Protein AF-A0A8J7U577-F1 (afdb_monomer)

Mean predicted aligned error: 8.53 Å

Foldseek 3Di:
DAKKKWWDFDPDIDIADHFLKKKWKFKQFWPQFGQFRTKIKTKGWDDPPDDDDFPDDPPDPFGFTWMWMDDLQWTKIFHRKTFDDWDWDDDPPTIIIITMIIHHSVCRRAAQTPMDTTHAAPDAFDQDPCGQQQWKAWPPADIGGWLDWDWDFFPAFKIKTKTKGWDHRGGDPPVLSSVQSNCCNPVVDTRDWIWMDGSVDIDIPDSQWWGMKIKMKMARPQLQPADDWVCRVPVPDDVRSVVVTDPDDRNQRSSCVRDPDRDRDPRGNTIMMMMMTMTRGGPPVVPDD

Secondary structure (DSSP, 8-state):
---EEEEEETTEEEEE---SEEEEEEEEBTTTBTTT-EEEEEEEEEPTTS----SS-TTPPPEEEEEEEEETTEEEEEEEEEEEEEEEEE-SS-EEEEEEEE--HHHHTTS---EEEEE---------TTGGGGEEEETTS--EEEEEEEEEE-TTS-EEEEEEEE--SSS-HHHHHHHHHHHHHHH------EEEEESS-EEEE-TTTEEEEEEEEEEEGGGGSPPPPHHHH-TT--HHHHTT---PPPHHHHHHHHSSSSPPP-TTT-EEEEEEEEESS--GGG---

Structure (mmCIF, N/CA/C/O backbone):
data_AF-A0A8J7U577-F1
#
_entry.id   AF-A0A8J7U577-F1
#
loop_
_atom_site.group_PDB
_atom_site.id
_atom_site.type_symbol
_atom_site.label_atom_id
_atom_site.label_alt_id
_atom_site.label_comp_id
_atom_site.label_asym_id
_atom_site.label_entity_id
_atom_site.label_seq_id
_atom_site.pdbx_PDB_ins_code
_atom_site.Cartn_x
_atom_site.Cartn_y
_atom_site.Cartn_z
_atom_site.occupancy
_atom_site.B_iso_or_equiv
_atom_site.auth_seq_id
_atom_site.auth_comp_id
_atom_site.auth_asym_id
_atom_site.auth_atom_id
_atom_site.pdbx_PDB_model_num
ATOM 1 N N . MET A 1 1 ? 19.490 -8.840 -0.761 1.00 62.84 1 MET A N 1
ATOM 2 C CA . MET A 1 1 ? 19.227 -9.120 -2.191 1.00 62.84 1 MET A CA 1
ATOM 3 C C . MET A 1 1 ? 18.552 -7.891 -2.775 1.00 62.84 1 MET A C 1
ATOM 5 O O . MET A 1 1 ? 17.731 -7.319 -2.067 1.00 62.84 1 MET A O 1
ATOM 9 N N . ALA A 1 2 ? 18.938 -7.437 -3.969 1.00 82.75 2 ALA A N 1
ATOM 10 C CA . ALA A 1 2 ? 18.275 -6.297 -4.611 1.00 82.75 2 ALA A CA 1
ATOM 11 C C . ALA A 1 2 ? 16.816 -6.650 -4.948 1.00 82.75 2 ALA A C 1
ATOM 13 O O . ALA A 1 2 ? 16.511 -7.825 -5.150 1.00 82.75 2 ALA A O 1
ATOM 14 N N . ILE A 1 3 ? 15.936 -5.648 -4.966 1.00 91.19 3 ILE A N 1
ATOM 15 C CA . ILE A 1 3 ? 14.566 -5.819 -5.453 1.00 91.19 3 ILE A CA 1
ATOM 16 C C . ILE A 1 3 ? 14.581 -5.679 -6.974 1.00 91.19 3 ILE A C 1
ATOM 18 O O . ILE A 1 3 ? 15.189 -4.749 -7.513 1.00 91.19 3 ILE A O 1
ATOM 22 N N . THR A 1 4 ? 13.895 -6.599 -7.639 1.00 93.38 4 THR A N 1
ATOM 23 C CA . THR A 1 4 ? 13.669 -6.612 -9.084 1.00 93.38 4 THR A CA 1
ATOM 24 C C . THR A 1 4 ? 12.179 -6.728 -9.366 1.00 93.38 4 THR A C 1
ATOM 26 O O . THR A 1 4 ? 11.421 -7.206 -8.520 1.00 93.38 4 THR A O 1
ATOM 29 N N . ALA A 1 5 ? 11.754 -6.325 -10.558 1.00 95.19 5 ALA A N 1
ATOM 30 C CA . ALA A 1 5 ? 10.397 -6.570 -11.019 1.00 95.19 5 ALA A CA 1
ATOM 31 C C . ALA A 1 5 ? 10.357 -6.960 -12.492 1.00 95.19 5 ALA A C 1
ATOM 33 O O . ALA A 1 5 ? 11.236 -6.594 -13.273 1.00 95.19 5 ALA A O 1
ATOM 34 N N . GLU A 1 6 ? 9.301 -7.666 -12.867 1.00 94.81 6 GLU A N 1
ATOM 35 C CA . GLU A 1 6 ? 8.990 -8.018 -14.245 1.00 94.81 6 GLU A CA 1
ATOM 36 C C . GLU A 1 6 ? 7.533 -7.689 -14.533 1.00 94.81 6 GLU A C 1
ATOM 38 O O . GLU A 1 6 ? 6.642 -8.064 -13.777 1.00 94.81 6 GLU A O 1
ATOM 43 N N . PHE A 1 7 ? 7.282 -6.990 -15.636 1.00 94.88 7 PHE A N 1
ATOM 44 C CA . PHE A 1 7 ? 5.939 -6.752 -16.140 1.00 94.88 7 PHE A CA 1
ATOM 45 C C . PHE A 1 7 ? 5.749 -7.469 -17.474 1.00 94.88 7 PHE A C 1
ATOM 47 O O . PHE A 1 7 ? 6.417 -7.154 -18.459 1.00 94.88 7 PHE A O 1
ATOM 54 N N . ARG A 1 8 ? 4.847 -8.449 -17.494 1.00 94.06 8 ARG A N 1
ATOM 55 C CA . ARG A 1 8 ? 4.607 -9.357 -18.622 1.00 94.06 8 ARG A CA 1
ATOM 56 C C . ARG A 1 8 ? 3.286 -9.014 -19.299 1.00 94.06 8 ARG A C 1
ATOM 58 O O . ARG A 1 8 ? 2.245 -9.011 -18.643 1.00 94.06 8 ARG A O 1
ATOM 65 N N . VAL A 1 9 ? 3.321 -8.748 -20.604 1.00 90.19 9 VAL A N 1
ATOM 66 C CA . VAL A 1 9 ? 2.150 -8.408 -21.426 1.00 90.19 9 VAL A CA 1
ATOM 67 C C . VAL A 1 9 ? 2.187 -9.211 -22.718 1.00 90.19 9 VAL A C 1
ATOM 69 O O . VAL A 1 9 ? 2.929 -8.848 -23.627 1.00 90.19 9 VAL A O 1
ATOM 72 N N . ALA A 1 10 ? 1.335 -10.233 -22.833 1.00 84.75 10 ALA A N 1
ATOM 73 C CA . ALA A 1 10 ? 1.269 -11.120 -23.999 1.00 84.75 10 ALA A CA 1
ATOM 74 C C . ALA A 1 10 ? 2.671 -11.603 -24.438 1.00 84.75 10 ALA A C 1
ATOM 76 O O . ALA A 1 10 ? 3.238 -12.458 -23.763 1.00 84.75 10 ALA A O 1
ATOM 77 N N . ASP A 1 11 ? 3.227 -11.023 -25.507 1.00 82.00 11 ASP A N 1
ATOM 78 C CA . ASP A 1 11 ? 4.521 -11.394 -26.097 1.00 82.00 11 ASP A CA 1
ATOM 79 C C . ASP A 1 11 ? 5.714 -10.538 -25.616 1.00 82.00 11 ASP A C 1
ATOM 81 O O . ASP A 1 11 ? 6.857 -10.832 -25.964 1.00 82.00 11 ASP A O 1
ATOM 85 N N . ASP A 1 12 ? 5.479 -9.495 -24.810 1.00 84.25 12 ASP A N 1
ATOM 86 C CA . ASP A 1 12 ? 6.526 -8.605 -24.297 1.00 84.25 12 ASP A CA 1
ATOM 87 C C . ASP A 1 12 ? 6.745 -8.775 -22.788 1.00 84.25 12 ASP A C 1
ATOM 89 O O . ASP A 1 12 ? 5.797 -8.886 -22.003 1.00 84.25 12 ASP A O 1
ATOM 93 N N . THR A 1 13 ? 8.006 -8.660 -22.370 1.00 88.12 13 THR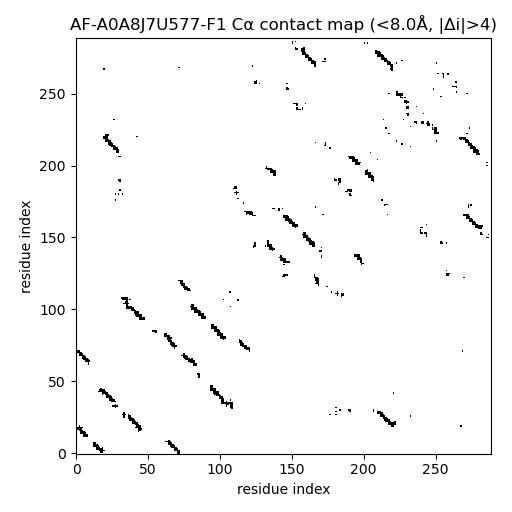 A N 1
ATOM 94 C CA . THR A 1 13 ? 8.403 -8.599 -20.958 1.00 88.12 13 THR A CA 1
ATOM 95 C C . THR A 1 13 ? 9.261 -7.365 -20.709 1.00 88.12 13 THR A C 1
ATOM 97 O O . THR A 1 13 ? 10.274 -7.150 -21.375 1.00 88.12 13 THR A O 1
ATOM 100 N N . PHE A 1 14 ? 8.878 -6.569 -19.713 1.00 86.88 14 PHE A N 1
ATOM 101 C CA . PHE A 1 14 ? 9.649 -5.436 -19.215 1.00 86.88 14 PHE A CA 1
ATOM 102 C C . PHE A 1 14 ? 10.306 -5.805 -17.892 1.00 86.88 14 PHE A C 1
ATOM 104 O O . PHE A 1 14 ? 9.618 -6.045 -16.903 1.00 86.88 14 PHE A O 1
ATOM 111 N N . THR A 1 15 ? 11.634 -5.817 -17.862 1.00 89.25 15 THR A N 1
ATOM 112 C CA . THR A 1 15 ? 12.402 -6.132 -16.653 1.00 89.25 15 THR A CA 1
ATOM 113 C C . THR A 1 15 ? 12.949 -4.861 -16.007 1.00 89.25 15 THR A C 1
ATOM 115 O O . THR A 1 15 ? 13.510 -3.991 -16.678 1.00 89.25 15 THR A O 1
ATOM 118 N N . PHE A 1 16 ? 12.834 -4.789 -14.685 1.00 89.94 16 PHE A N 1
ATOM 119 C CA . PHE A 1 16 ? 13.349 -3.728 -13.824 1.00 89.94 16 PHE A CA 1
ATOM 120 C C . PHE A 1 16 ? 14.353 -4.353 -12.851 1.00 89.94 16 PHE A C 1
ATOM 122 O O . PHE A 1 16 ? 13.981 -5.117 -11.959 1.00 89.94 16 PHE A O 1
ATOM 129 N N . GLN A 1 17 ? 15.644 -4.087 -13.053 1.00 84.88 17 GLN A N 1
ATOM 130 C CA . GLN A 1 17 ? 16.713 -4.807 -12.348 1.00 84.88 17 GLN A CA 1
ATOM 131 C C . GLN A 1 17 ? 17.210 -4.103 -11.084 1.00 84.88 17 GLN A C 1
ATOM 133 O O . GLN A 1 17 ? 17.841 -4.737 -10.240 1.00 84.88 17 GLN A O 1
ATOM 138 N N . ASN A 1 18 ? 16.963 -2.801 -10.942 1.00 86.31 18 ASN A N 1
ATOM 139 C CA . ASN A 1 18 ? 17.458 -2.036 -9.809 1.00 86.31 18 ASN A CA 1
ATOM 140 C C . ASN A 1 18 ? 16.347 -1.151 -9.268 1.00 86.31 18 ASN A C 1
ATOM 142 O O . ASN A 1 18 ? 16.261 0.025 -9.620 1.00 86.31 18 ASN A O 1
ATOM 146 N N . ILE A 1 19 ? 15.511 -1.728 -8.404 1.00 90.94 19 ILE A N 1
ATOM 147 C CA . ILE A 1 19 ? 14.383 -1.034 -7.785 1.00 90.94 19 ILE A CA 1
ATOM 148 C C . ILE A 1 19 ? 14.814 -0.484 -6.421 1.00 90.94 19 ILE A C 1
ATOM 150 O O . ILE A 1 19 ? 14.754 -1.201 -5.417 1.00 90.94 19 ILE A O 1
ATOM 154 N N . PRO A 1 20 ? 15.263 0.785 -6.328 1.00 89.88 20 PRO A N 1
ATOM 155 C CA . PRO A 1 20 ? 15.584 1.410 -5.049 1.00 89.88 20 PRO A CA 1
ATOM 156 C C . PRO A 1 20 ? 14.348 1.730 -4.195 1.00 89.88 20 PRO A C 1
ATOM 158 O O . PRO A 1 20 ? 14.514 2.169 -3.058 1.00 89.88 20 PRO A O 1
ATOM 161 N N . GLY A 1 21 ? 13.127 1.561 -4.710 1.00 91.50 21 GLY A N 1
ATOM 162 C CA . GLY A 1 21 ? 11.897 1.760 -3.949 1.00 91.50 21 GLY A CA 1
ATOM 163 C C . GLY A 1 21 ? 10.644 1.338 -4.711 1.00 91.50 21 GLY A C 1
ATOM 164 O O . GLY A 1 21 ? 10.590 1.459 -5.934 1.00 91.50 21 GLY A O 1
ATOM 165 N N . TYR A 1 22 ? 9.625 0.907 -3.971 1.00 93.94 22 TYR A N 1
ATOM 166 C CA . TYR A 1 22 ? 8.266 0.726 -4.480 1.00 93.94 22 TYR A CA 1
ATOM 167 C C . TYR A 1 22 ? 7.245 1.316 -3.501 1.00 93.94 22 TYR A C 1
ATOM 169 O O . TYR A 1 22 ? 7.563 1.549 -2.328 1.00 93.94 22 TYR A O 1
ATOM 177 N N . ARG A 1 23 ? 6.021 1.524 -3.988 1.00 94.12 23 ARG A N 1
ATOM 178 C CA . ARG A 1 23 ? 4.854 1.848 -3.170 1.00 94.12 23 ARG A CA 1
ATOM 179 C C . ARG A 1 23 ? 3.621 1.106 -3.670 1.00 94.12 23 ARG A C 1
ATOM 181 O O . ARG A 1 23 ? 3.376 1.094 -4.869 1.00 94.12 23 ARG A O 1
ATOM 188 N N . ILE A 1 24 ? 2.841 0.528 -2.768 1.00 94.88 24 ILE A N 1
ATOM 189 C CA . ILE A 1 24 ? 1.505 -0.016 -3.045 1.00 94.88 24 ILE A CA 1
ATOM 190 C C . ILE A 1 24 ? 0.520 0.892 -2.319 1.00 94.88 24 ILE A C 1
ATOM 192 O O . ILE A 1 24 ? 0.727 1.182 -1.145 1.00 94.88 24 ILE A O 1
ATOM 196 N N . SER A 1 25 ? -0.500 1.388 -3.009 1.00 92.06 25 SER A N 1
ATOM 197 C CA . SER A 1 25 ? -1.441 2.354 -2.443 1.00 92.06 25 SER A CA 1
ATOM 198 C C . SER A 1 25 ? -2.848 2.059 -2.922 1.00 92.06 25 SER A C 1
ATOM 200 O O . SER A 1 25 ? -3.063 1.918 -4.128 1.00 92.06 25 SER A O 1
ATOM 202 N N . PHE A 1 26 ? -3.809 1.987 -2.007 1.00 90.19 26 PHE A N 1
ATOM 203 C CA . PHE A 1 26 ? -5.208 1.874 -2.393 1.00 90.19 26 PHE A CA 1
ATOM 204 C C . PHE A 1 26 ? -6.164 2.585 -1.438 1.00 90.19 26 PHE A C 1
ATOM 206 O O . PHE A 1 26 ? -5.858 2.818 -0.269 1.00 90.19 26 PHE A O 1
ATOM 213 N N . CYS A 1 27 ? -7.352 2.890 -1.956 1.00 88.62 27 CYS A N 1
ATOM 214 C CA . CYS A 1 27 ? -8.529 3.273 -1.187 1.00 88.62 27 CYS A CA 1
ATOM 215 C C . CYS A 1 27 ? -9.591 2.191 -1.361 1.00 88.62 27 CYS A C 1
ATOM 217 O O . CYS A 1 27 ? -9.860 1.792 -2.489 1.00 88.62 27 CYS A O 1
ATOM 219 N N . MET A 1 28 ? -10.187 1.737 -0.265 1.00 89.00 28 MET A N 1
ATOM 220 C CA . MET A 1 28 ? -11.343 0.849 -0.265 1.00 89.00 28 MET A CA 1
ATOM 221 C C . MET A 1 28 ? -12.512 1.535 0.441 1.00 89.00 28 MET A C 1
ATOM 223 O O . MET A 1 28 ? -12.356 2.092 1.531 1.00 89.00 28 MET A O 1
ATOM 227 N N . THR A 1 29 ? -13.684 1.461 -0.181 1.00 87.50 29 THR A N 1
ATOM 228 C CA . THR A 1 29 ? -14.961 1.912 0.374 1.00 87.50 29 THR A CA 1
ATOM 229 C C . THR A 1 29 ? -15.866 0.689 0.538 1.00 87.50 29 THR A C 1
ATOM 231 O O . THR A 1 29 ? -16.180 0.048 -0.470 1.00 87.50 29 THR A O 1
ATOM 234 N N . PRO A 1 30 ? -16.318 0.346 1.759 1.00 86.88 30 PRO A N 1
ATOM 235 C CA . PRO A 1 30 ? -17.206 -0.799 1.961 1.00 86.88 30 PRO A CA 1
ATOM 236 C C . PRO A 1 30 ? -18.451 -0.729 1.062 1.00 86.88 30 PRO A C 1
ATOM 238 O O . PRO A 1 30 ? -19.055 0.337 0.908 1.00 86.88 30 PRO A O 1
ATOM 241 N N . GLY A 1 31 ? -18.820 -1.844 0.425 1.00 84.88 31 GLY A N 1
ATOM 242 C CA . GLY A 1 31 ? -19.921 -1.911 -0.545 1.00 84.88 31 GLY A CA 1
ATOM 243 C C . GLY A 1 31 ? -19.625 -1.333 -1.934 1.00 84.88 31 GLY A C 1
ATOM 244 O O . GLY A 1 31 ? -20.433 -1.510 -2.845 1.00 84.88 31 GLY A O 1
ATOM 245 N N . GLN A 1 32 ? -18.499 -0.641 -2.124 1.00 85.50 32 GLN A N 1
ATOM 246 C CA . GLN A 1 32 ? -18.076 -0.090 -3.420 1.00 85.50 32 GLN A CA 1
ATOM 247 C C . GLN A 1 32 ? -16.693 -0.582 -3.866 1.00 85.50 32 GLN A C 1
ATOM 249 O O . GLN A 1 32 ? -16.297 -0.331 -5.003 1.00 85.50 32 GLN A O 1
ATOM 254 N N . SER A 1 33 ? -15.983 -1.312 -3.006 1.00 88.19 33 SER A N 1
ATOM 255 C CA . SER A 1 33 ? -14.629 -1.796 -3.253 1.00 88.19 33 SER A CA 1
ATOM 256 C C . SER A 1 33 ? -13.647 -0.648 -3.545 1.00 88.19 33 SER A C 1
ATOM 258 O O . SER A 1 33 ? -13.721 0.399 -2.897 1.00 88.19 33 SER A O 1
ATOM 260 N N . TYR A 1 34 ? -12.692 -0.835 -4.463 1.00 87.38 34 TYR A N 1
ATOM 261 C CA . TYR A 1 34 ? -11.623 0.137 -4.715 1.00 87.38 34 TYR A CA 1
ATOM 262 C C . TYR A 1 34 ? -11.946 1.179 -5.786 1.00 87.38 34 TYR A C 1
ATOM 264 O O . TYR A 1 34 ? -11.275 2.202 -5.830 1.00 87.38 34 TYR A O 1
ATOM 272 N N . GLN A 1 35 ? -12.918 0.942 -6.673 1.00 84.94 35 GLN A N 1
ATOM 273 C CA . GLN A 1 35 ? -13.339 1.894 -7.720 1.00 84.94 35 GLN A CA 1
ATOM 274 C C . GLN A 1 35 ? -12.184 2.445 -8.586 1.00 84.94 35 GLN A C 1
ATOM 276 O O . GLN A 1 35 ? -12.089 3.632 -8.898 1.00 84.94 35 GLN A O 1
ATOM 281 N N . GLY A 1 36 ? -11.223 1.586 -8.921 1.00 82.88 36 GLY A N 1
ATOM 282 C CA . GLY A 1 36 ? -10.011 1.937 -9.658 1.00 82.88 36 GLY A CA 1
ATOM 283 C C . GLY A 1 36 ? -8.941 2.632 -8.811 1.00 82.88 36 GLY A C 1
ATOM 284 O O . GLY A 1 36 ? -7.891 2.992 -9.336 1.00 82.88 36 GLY A O 1
ATOM 285 N N . HIS A 1 37 ? -9.139 2.818 -7.508 1.00 87.69 37 HIS A N 1
ATOM 286 C CA . HIS A 1 37 ? -8.156 3.402 -6.598 1.00 87.69 37 HIS A CA 1
ATOM 287 C C . HIS A 1 37 ? -7.214 2.347 -6.013 1.00 87.69 37 HIS A C 1
ATOM 289 O O . HIS A 1 37 ? -7.064 2.258 -4.801 1.00 87.69 37 HIS A O 1
ATOM 295 N N . TYR A 1 38 ? -6.556 1.564 -6.872 1.00 91.31 38 TYR A N 1
ATOM 296 C CA . TYR A 1 38 ? -5.482 0.649 -6.480 1.00 91.31 38 TYR A CA 1
ATOM 297 C C . TYR A 1 38 ? -4.291 0.833 -7.416 1.00 91.31 38 TYR A C 1
ATOM 299 O O . TYR A 1 38 ? -4.375 0.551 -8.615 1.00 91.31 38 TYR A O 1
ATOM 307 N N . TYR A 1 39 ? -3.174 1.286 -6.851 1.00 93.06 39 TYR A N 1
ATOM 308 C CA . TYR A 1 39 ? -1.970 1.679 -7.568 1.00 93.06 39 TYR A CA 1
ATOM 309 C C . TYR A 1 39 ? -0.732 0.961 -7.036 1.00 93.06 39 TYR A C 1
ATOM 311 O O . TYR A 1 39 ? -0.571 0.745 -5.833 1.00 93.06 39 TYR A O 1
ATOM 319 N N . VAL A 1 40 ? 0.188 0.657 -7.946 1.00 95.56 40 VAL A N 1
ATOM 320 C CA . VAL A 1 40 ? 1.526 0.159 -7.624 1.00 95.56 40 VAL A CA 1
ATOM 321 C C . VAL A 1 40 ? 2.542 1.041 -8.333 1.00 95.56 40 VAL A C 1
ATOM 323 O O . VAL A 1 40 ? 2.482 1.226 -9.545 1.00 95.56 40 VAL A O 1
ATOM 326 N N . TYR A 1 41 ? 3.489 1.583 -7.582 1.00 94.88 41 TYR A N 1
ATOM 327 C CA . TYR A 1 41 ? 4.546 2.444 -8.086 1.00 94.88 41 TYR A CA 1
ATOM 328 C C . TYR A 1 41 ? 5.899 1.773 -7.917 1.00 94.88 41 TYR A C 1
ATOM 330 O O . TYR A 1 41 ? 6.218 1.261 -6.844 1.00 94.88 41 TYR A O 1
ATOM 338 N N . LEU A 1 42 ? 6.729 1.846 -8.952 1.00 94.06 42 LEU A N 1
ATOM 339 C CA . LEU A 1 42 ? 8.123 1.421 -8.922 1.00 94.06 42 LEU A CA 1
ATOM 340 C C . LEU A 1 42 ? 9.020 2.597 -9.279 1.00 94.06 42 LEU A C 1
ATOM 342 O O . LEU A 1 42 ? 8.745 3.320 -10.234 1.00 94.06 42 LEU A O 1
ATOM 346 N N . VAL A 1 43 ? 10.125 2.752 -8.556 1.00 91.00 43 VAL A N 1
ATOM 347 C CA . VAL A 1 43 ? 11.261 3.530 -9.048 1.00 91.00 43 VAL A CA 1
ATOM 348 C C . VAL A 1 43 ? 12.315 2.540 -9.499 1.00 91.00 43 VAL A C 1
ATOM 350 O O . VAL A 1 43 ? 12.727 1.700 -8.707 1.00 91.00 43 VAL A O 1
ATOM 353 N N . ASP A 1 44 ? 12.758 2.655 -10.745 1.00 89.56 44 ASP A N 1
ATOM 354 C CA . ASP A 1 44 ? 13.841 1.863 -11.324 1.00 89.56 44 ASP A CA 1
ATOM 355 C C . ASP A 1 44 ? 15.016 2.777 -11.682 1.00 89.56 44 ASP A C 1
ATOM 357 O O . ASP A 1 44 ? 14.847 3.816 -12.327 1.00 89.56 44 ASP A O 1
ATOM 361 N N . ARG A 1 45 ? 16.220 2.409 -11.245 1.00 87.81 45 ARG A N 1
ATOM 362 C CA . ARG A 1 45 ? 17.455 3.120 -11.587 1.00 87.81 45 ARG A CA 1
ATOM 363 C C . ARG A 1 45 ? 17.977 2.624 -12.920 1.00 87.81 45 ARG A C 1
ATOM 365 O O . ARG A 1 45 ? 18.363 1.466 -13.044 1.00 87.81 45 ARG A O 1
ATOM 372 N N . ILE A 1 46 ? 18.076 3.535 -13.879 1.00 83.75 46 ILE A N 1
ATOM 373 C CA . ILE A 1 46 ? 18.600 3.233 -15.207 1.00 83.75 46 ILE A CA 1
ATOM 374 C C . ILE A 1 46 ? 20.041 3.714 -15.317 1.00 83.75 46 ILE A C 1
ATOM 376 O O . ILE A 1 46 ? 20.411 4.769 -14.793 1.00 83.75 46 ILE A O 1
ATOM 380 N N . GLU A 1 47 ? 20.853 2.977 -16.065 1.00 76.75 47 GLU A N 1
ATOM 381 C CA . GLU A 1 47 ? 22.205 3.410 -16.388 1.00 76.75 47 GLU A CA 1
ATOM 382 C C . GLU A 1 47 ? 22.192 4.745 -17.143 1.00 76.75 47 GLU A C 1
ATOM 384 O O . GLU A 1 47 ? 21.401 4.961 -18.067 1.00 76.75 47 GLU A O 1
ATOM 389 N N . ALA A 1 48 ? 23.114 5.642 -16.787 1.00 68.88 48 ALA A N 1
ATOM 390 C CA . ALA A 1 48 ? 23.201 6.981 -17.368 1.00 68.88 48 ALA A CA 1
ATOM 391 C C . ALA A 1 48 ? 23.454 6.982 -18.888 1.00 68.88 48 ALA A C 1
ATOM 393 O O . ALA A 1 48 ? 23.171 7.977 -19.550 1.00 68.88 48 ALA A O 1
ATOM 394 N N . GLN A 1 49 ? 23.973 5.885 -19.445 1.00 67.19 49 GLN A N 1
ATOM 395 C CA . GLN A 1 49 ? 24.250 5.738 -20.878 1.00 67.19 49 GLN A CA 1
ATOM 396 C C . GLN A 1 49 ? 23.116 5.053 -21.654 1.00 67.19 49 GLN A C 1
ATOM 398 O O . GLN A 1 49 ? 23.151 5.027 -22.882 1.00 67.19 49 GLN A O 1
ATOM 403 N N . SER A 1 50 ? 22.094 4.537 -20.966 1.00 65.56 50 SER A N 1
ATOM 404 C CA . SER A 1 50 ? 20.958 3.887 -21.619 1.00 65.56 50 SER A CA 1
ATOM 405 C C . SER A 1 50 ? 20.159 4.875 -22.476 1.00 65.56 50 SER A C 1
ATOM 407 O O . SER A 1 50 ? 19.957 6.044 -22.117 1.00 65.56 50 SER A O 1
ATOM 409 N N . THR A 1 51 ? 19.701 4.408 -23.635 1.00 57.03 51 THR A N 1
ATOM 410 C CA . THR A 1 51 ? 18.757 5.145 -24.475 1.00 57.03 51 THR A CA 1
ATOM 411 C C . THR A 1 51 ? 17.396 5.126 -23.786 1.00 57.03 51 THR A C 1
ATOM 413 O O . THR A 1 51 ? 16.887 4.056 -23.454 1.00 57.03 51 THR A O 1
ATOM 416 N N . ILE A 1 52 ? 16.804 6.302 -23.553 1.00 54.84 52 ILE A N 1
ATOM 417 C CA . ILE A 1 52 ? 15.477 6.406 -22.935 1.00 54.84 52 ILE A CA 1
ATOM 418 C C . ILE A 1 52 ? 14.455 5.915 -23.959 1.00 54.84 52 ILE A C 1
ATOM 420 O O . ILE A 1 52 ? 14.000 6.666 -24.817 1.00 54.84 52 ILE A O 1
ATOM 424 N N . THR A 1 53 ? 14.110 4.638 -23.889 1.00 54.97 53 THR A N 1
ATOM 425 C CA . THR A 1 53 ? 12.923 4.109 -24.549 1.00 54.97 53 THR A CA 1
ATOM 426 C C . THR A 1 53 ? 11.794 4.189 -23.533 1.00 54.97 53 THR A C 1
ATOM 428 O O . THR A 1 53 ? 11.777 3.461 -22.540 1.00 54.97 53 THR A O 1
ATOM 431 N N . SER A 1 54 ? 10.873 5.138 -23.729 1.00 53.81 54 SER A N 1
ATOM 432 C CA . SER A 1 54 ? 9.599 5.071 -23.018 1.00 53.81 54 SER A CA 1
ATOM 433 C C . SER A 1 54 ? 8.861 3.850 -23.566 1.00 53.81 54 SER A C 1
ATOM 435 O O . SER A 1 54 ? 8.607 3.811 -24.772 1.00 53.81 54 SER A O 1
ATOM 437 N N . PRO A 1 55 ? 8.509 2.854 -22.738 1.00 52.66 55 PRO A N 1
ATOM 438 C CA . PRO A 1 55 ? 7.751 1.698 -23.207 1.00 52.66 55 PRO A CA 1
ATOM 439 C C . PRO A 1 55 ? 6.303 2.070 -23.574 1.00 52.66 55 PRO A C 1
ATOM 441 O O . PRO A 1 55 ? 5.571 1.243 -24.111 1.00 52.66 55 PRO A O 1
ATOM 444 N N . ILE A 1 56 ? 5.895 3.317 -23.305 1.00 56.09 56 ILE A N 1
ATOM 445 C CA . ILE A 1 56 ? 4.584 3.872 -23.625 1.00 56.09 56 ILE A CA 1
ATOM 446 C C . ILE A 1 56 ? 4.802 5.120 -24.482 1.00 56.09 56 ILE A C 1
ATOM 448 O O . ILE A 1 56 ? 5.336 6.127 -24.004 1.00 56.09 56 ILE A O 1
ATOM 452 N N . ALA A 1 57 ? 4.403 5.072 -25.753 1.00 55.25 57 ALA A N 1
ATOM 453 C CA . ALA A 1 57 ? 4.291 6.289 -26.548 1.00 55.25 57 ALA A CA 1
ATOM 454 C C . ALA A 1 57 ? 3.086 7.111 -26.036 1.00 55.25 57 ALA A C 1
ATOM 456 O O . ALA A 1 57 ? 2.084 6.521 -25.610 1.00 55.25 57 ALA A O 1
ATOM 457 N N . PRO A 1 58 ? 3.134 8.452 -26.066 1.00 48.59 58 PRO A N 1
ATOM 458 C CA . PRO A 1 58 ? 1.981 9.278 -25.715 1.00 48.59 58 PRO A CA 1
ATOM 459 C C . PRO A 1 58 ? 0.731 8.833 -26.497 1.00 48.59 58 PRO A C 1
ATOM 461 O O . PRO A 1 58 ? 0.774 8.740 -27.721 1.00 48.59 58 PRO A O 1
ATOM 464 N N . GLY A 1 59 ? -0.368 8.522 -25.800 1.00 46.59 59 GLY A N 1
ATOM 465 C CA . GLY A 1 59 ? -1.633 8.096 -26.421 1.00 46.59 59 GLY A CA 1
ATOM 466 C C . GLY A 1 59 ? -1.760 6.601 -26.757 1.00 46.59 59 GLY A C 1
ATOM 467 O O . GLY A 1 59 ? -2.763 6.201 -27.347 1.00 46.59 59 GLY A O 1
ATOM 468 N N . THR A 1 60 ? -0.793 5.757 -26.380 1.00 54.56 60 THR A N 1
ATOM 469 C CA . THR A 1 60 ? -0.942 4.294 -26.508 1.00 54.56 60 THR A CA 1
ATOM 470 C C . THR A 1 60 ? -1.951 3.776 -25.477 1.00 54.56 60 THR A C 1
ATOM 472 O O . THR A 1 60 ? -1.949 4.238 -24.337 1.00 54.56 60 THR A O 1
ATOM 475 N N . LYS A 1 61 ? -2.808 2.814 -25.856 1.00 58.75 61 LYS A N 1
ATOM 476 C CA . LYS A 1 61 ? -3.706 2.129 -24.907 1.00 58.75 61 LYS A CA 1
ATOM 477 C C . LYS A 1 61 ? -2.899 1.586 -23.723 1.00 58.75 61 LYS A C 1
ATOM 479 O O . LYS A 1 61 ? -1.827 1.016 -23.93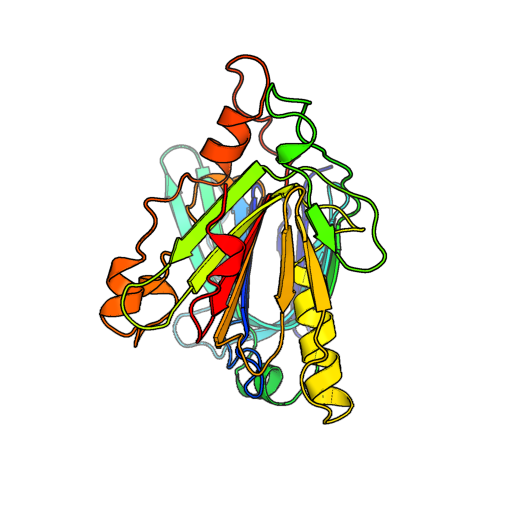3 1.00 58.75 61 LYS A O 1
ATOM 484 N N . MET A 1 62 ? -3.439 1.741 -22.513 1.00 74.25 62 MET A N 1
ATOM 485 C CA . MET A 1 62 ? -2.884 1.127 -21.307 1.00 74.25 62 MET A CA 1
ATOM 486 C C . MET A 1 62 ? -2.669 -0.367 -21.560 1.00 74.25 62 MET A C 1
ATOM 488 O O . MET A 1 62 ? -3.552 -1.055 -22.081 1.00 74.25 62 MET A O 1
ATOM 492 N N . ARG A 1 63 ? -1.460 -0.852 -21.274 1.00 85.44 63 ARG A N 1
ATOM 493 C CA . ARG A 1 63 ? -1.101 -2.253 -21.495 1.00 85.44 63 ARG A CA 1
ATOM 494 C C . ARG A 1 63 ? -1.459 -3.040 -20.244 1.00 85.44 63 ARG A C 1
ATOM 496 O O . ARG A 1 63 ? -0.871 -2.773 -19.201 1.00 85.44 63 ARG A O 1
ATOM 503 N N . ARG A 1 64 ? -2.370 -4.006 -20.363 1.00 91.62 64 ARG A N 1
ATOM 504 C CA . ARG A 1 64 ? -2.731 -4.920 -19.273 1.00 91.62 64 ARG A CA 1
ATOM 505 C C . ARG A 1 64 ? -1.779 -6.103 -19.213 1.00 91.62 64 ARG A C 1
ATOM 507 O O . ARG A 1 64 ? -1.487 -6.696 -20.250 1.00 91.62 64 ARG A O 1
ATOM 514 N N . GLY A 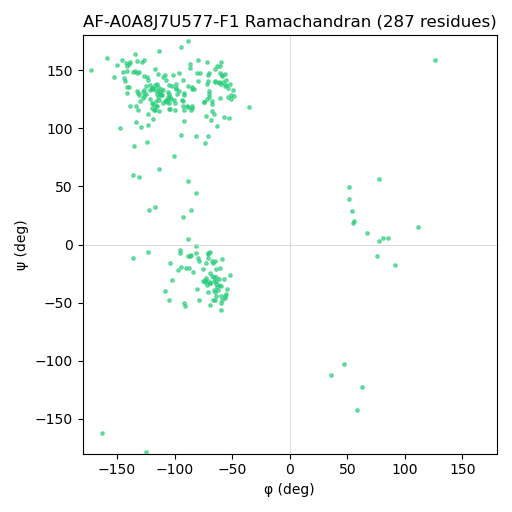1 65 ? -1.323 -6.465 -18.022 1.00 94.06 65 GLY A N 1
ATOM 515 C CA . GLY A 1 65 ? -0.383 -7.564 -17.851 1.00 94.06 65 GLY A CA 1
ATOM 516 C C . GLY A 1 65 ? -0.297 -8.083 -16.426 1.00 94.06 65 GLY A C 1
ATOM 517 O O . GLY A 1 65 ? -1.174 -7.848 -15.601 1.00 94.06 65 GLY A O 1
ATOM 518 N N . THR A 1 66 ? 0.781 -8.810 -16.149 1.00 96.88 66 THR A N 1
ATOM 519 C CA . THR A 1 66 ? 1.134 -9.267 -14.800 1.00 96.88 66 THR A CA 1
ATOM 520 C C . THR A 1 66 ? 2.412 -8.583 -14.350 1.00 96.88 66 THR A C 1
ATOM 522 O O . THR A 1 66 ? 3.421 -8.673 -15.047 1.00 96.88 66 THR A O 1
ATOM 525 N N . LEU A 1 67 ? 2.367 -7.915 -13.199 1.00 97.12 67 LEU A N 1
ATOM 526 C CA . LEU A 1 67 ? 3.533 -7.348 -12.531 1.00 97.12 67 LEU A CA 1
ATOM 527 C C . LEU A 1 67 ? 3.976 -8.268 -11.394 1.00 97.12 67 LEU A C 1
ATOM 529 O O . LEU A 1 67 ? 3.202 -8.515 -10.476 1.00 97.12 67 LEU A O 1
ATOM 533 N N . ASP A 1 68 ? 5.230 -8.696 -11.416 1.00 97.62 68 ASP A N 1
ATOM 534 C CA . ASP A 1 68 ? 5.874 -9.433 -10.333 1.00 97.62 68 ASP A CA 1
ATOM 535 C C . ASP A 1 68 ? 6.976 -8.572 -9.711 1.00 97.62 68 ASP A C 1
ATOM 537 O O . ASP A 1 68 ? 7.824 -8.053 -10.431 1.00 97.62 68 ASP A O 1
ATOM 541 N N . ILE A 1 69 ? 6.988 -8.419 -8.385 1.00 96.38 69 ILE A N 1
ATOM 542 C CA . ILE A 1 69 ? 8.038 -7.731 -7.619 1.00 96.38 69 ILE A CA 1
ATOM 543 C C . ILE A 1 69 ? 8.643 -8.739 -6.650 1.00 96.38 69 ILE A C 1
ATOM 545 O O . ILE A 1 69 ? 7.943 -9.289 -5.801 1.00 96.38 69 ILE A O 1
ATOM 549 N N . VAL A 1 70 ? 9.950 -8.966 -6.740 1.00 94.88 70 VAL A N 1
ATOM 550 C CA . VAL A 1 70 ? 10.643 -9.966 -5.922 1.00 94.88 70 VAL A CA 1
ATOM 551 C C . VAL A 1 70 ? 11.938 -9.422 -5.342 1.00 94.88 70 VAL A C 1
ATOM 553 O O . VAL A 1 70 ? 12.626 -8.597 -5.941 1.00 94.88 70 VAL A O 1
ATOM 556 N N . GLY A 1 71 ? 12.299 -9.926 -4.167 1.00 90.88 71 GLY A N 1
ATOM 557 C CA . GLY A 1 71 ? 13.584 -9.657 -3.536 1.00 90.88 71 GLY A CA 1
ATOM 558 C C . GLY A 1 71 ? 13.439 -9.128 -2.119 1.00 90.88 71 GLY A C 1
ATOM 559 O O . GLY A 1 71 ? 12.402 -8.613 -1.715 1.00 90.88 71 GLY A O 1
ATOM 560 N N . ASN A 1 72 ? 14.508 -9.278 -1.337 1.00 85.62 72 ASN A N 1
ATOM 561 C CA . ASN A 1 72 ? 14.558 -8.813 0.049 1.00 85.62 72 ASN A CA 1
ATOM 562 C C . ASN A 1 72 ? 13.353 -9.304 0.885 1.00 85.62 72 ASN A C 1
ATOM 564 O O . ASN A 1 72 ? 12.689 -8.497 1.514 1.00 85.62 72 ASN A O 1
ATOM 568 N N . GLN A 1 73 ? 13.030 -10.605 0.851 1.00 89.38 73 GLN A N 1
ATOM 569 C CA . GLN A 1 73 ? 11.877 -11.206 1.563 1.00 89.38 73 GLN A CA 1
ATOM 570 C C . GLN A 1 73 ? 10.483 -10.784 1.059 1.00 89.38 73 GLN A C 1
ATOM 572 O O . GLN A 1 73 ? 9.478 -11.126 1.675 1.00 89.38 73 GLN A O 1
ATOM 577 N N . ARG A 1 74 ? 10.402 -10.084 -0.075 1.00 90.56 74 ARG A N 1
ATOM 578 C CA . ARG A 1 74 ? 9.142 -9.682 -0.708 1.00 90.56 74 ARG A CA 1
ATOM 579 C C . ARG A 1 74 ? 8.899 -10.507 -1.964 1.00 90.56 74 ARG A C 1
ATOM 581 O O . ARG A 1 74 ? 9.838 -10.803 -2.709 1.00 90.56 74 ARG A O 1
ATOM 588 N N . SER A 1 75 ? 7.643 -10.866 -2.174 1.00 94.06 75 SER A N 1
ATOM 589 C CA . SER A 1 75 ? 7.140 -11.544 -3.361 1.00 94.06 75 SER A CA 1
ATOM 590 C C . SER A 1 75 ? 5.716 -11.061 -3.602 1.00 94.06 75 SER A C 1
ATOM 592 O O . SER A 1 75 ? 4.786 -11.506 -2.931 1.00 94.06 75 SER A O 1
ATOM 594 N N . TYR A 1 76 ? 5.558 -10.132 -4.537 1.00 96.31 76 TYR A N 1
ATOM 595 C CA . TYR A 1 76 ? 4.271 -9.561 -4.909 1.00 96.31 76 TYR A CA 1
ATOM 596 C C . TYR A 1 76 ? 3.953 -9.891 -6.356 1.00 96.31 76 TYR A C 1
ATOM 598 O O . TYR A 1 76 ? 4.819 -9.749 -7.216 1.00 96.31 76 TYR A O 1
ATOM 606 N N . THR A 1 77 ? 2.711 -10.267 -6.625 1.00 97.56 77 THR A N 1
ATOM 607 C CA . THR A 1 77 ? 2.203 -10.501 -7.976 1.00 97.56 77 THR A CA 1
ATOM 608 C C . THR A 1 77 ? 0.884 -9.764 -8.134 1.00 97.56 77 THR A C 1
ATOM 610 O O . THR A 1 77 ? -0.026 -9.946 -7.333 1.00 97.56 77 THR A O 1
ATOM 613 N N . PHE A 1 78 ? 0.759 -8.966 -9.188 1.00 96.38 78 PHE A N 1
ATOM 614 C CA . PHE A 1 78 ? -0.451 -8.232 -9.550 1.00 96.38 78 PHE A CA 1
ATOM 615 C C . PHE A 1 78 ? -0.842 -8.643 -10.966 1.00 96.38 78 PHE A C 1
ATOM 617 O O . PHE A 1 78 ? -0.183 -8.243 -11.928 1.00 96.38 78 PHE A O 1
ATOM 624 N N . LYS A 1 79 ? -1.858 -9.495 -11.109 1.00 95.19 79 LYS A N 1
ATOM 625 C CA . LYS A 1 79 ? -2.355 -9.928 -12.426 1.00 95.19 79 LYS A CA 1
ATOM 626 C C . LYS A 1 79 ? -3.390 -8.946 -12.948 1.00 95.19 79 LYS A C 1
ATOM 628 O O . LYS A 1 79 ? -4.029 -8.273 -12.161 1.00 95.19 79 LYS A O 1
ATOM 633 N N . ASP A 1 80 ? -3.573 -8.887 -14.261 1.00 93.62 80 ASP A N 1
ATOM 634 C CA . ASP A 1 80 ? -4.568 -8.024 -14.911 1.00 93.62 80 ASP A CA 1
ATOM 635 C C . ASP A 1 80 ? -4.463 -6.535 -14.527 1.00 93.62 80 ASP A C 1
ATOM 637 O O . ASP A 1 80 ? -5.448 -5.796 -14.567 1.00 93.62 80 ASP A O 1
ATOM 641 N N . ILE A 1 81 ? -3.250 -6.084 -14.191 1.00 93.75 81 ILE A N 1
ATOM 642 C CA . ILE A 1 81 ? -2.958 -4.694 -13.849 1.00 93.75 81 ILE A CA 1
ATOM 643 C C . ILE A 1 81 ? -2.507 -3.928 -15.094 1.00 93.75 81 ILE A C 1
ATOM 645 O O . ILE A 1 81 ? -1.778 -4.453 -15.945 1.00 93.75 81 ILE A O 1
ATOM 649 N N . ASP A 1 82 ? -2.937 -2.676 -15.203 1.00 92.00 82 ASP A N 1
ATOM 650 C CA . ASP A 1 82 ? -2.616 -1.816 -16.328 1.00 92.00 82 ASP A CA 1
ATOM 651 C C . ASP A 1 82 ? -1.353 -1.007 -16.040 1.00 92.00 82 ASP A C 1
ATOM 653 O O . ASP A 1 82 ? -1.238 -0.326 -15.020 1.00 92.00 82 ASP A O 1
ATOM 657 N N . LEU A 1 83 ? -0.400 -1.039 -16.970 1.00 91.00 83 LEU A N 1
ATOM 658 C CA . LEU A 1 83 ? 0.690 -0.074 -17.003 1.00 91.00 83 LEU A CA 1
ATOM 659 C C . LEU A 1 83 ? 0.109 1.298 -17.372 1.00 91.00 83 LEU A C 1
ATOM 661 O O . LEU A 1 83 ? -0.286 1.530 -18.519 1.00 91.00 83 LEU A O 1
ATOM 665 N N . TYR A 1 84 ? 0.050 2.183 -16.380 1.00 87.31 84 TYR A N 1
ATOM 666 C CA . TYR A 1 84 ? -0.671 3.451 -16.435 1.00 87.31 84 TYR A CA 1
ATOM 667 C C . TYR A 1 84 ? 0.217 4.602 -16.911 1.00 87.31 84 TYR A C 1
ATOM 669 O O . TYR A 1 84 ? -0.151 5.331 -17.831 1.00 87.31 84 TYR A O 1
ATOM 677 N N . SER A 1 85 ? 1.401 4.765 -16.315 1.00 86.12 85 SER A N 1
ATOM 678 C CA . SER A 1 85 ? 2.349 5.803 -16.727 1.00 86.12 85 SER A CA 1
ATOM 679 C C . SER A 1 85 ? 3.802 5.400 -16.497 1.00 86.12 85 SER A C 1
ATOM 681 O O . SER A 1 85 ? 4.122 4.573 -15.643 1.00 86.12 85 SER A O 1
ATOM 683 N N . VAL A 1 86 ? 4.694 5.995 -17.292 1.00 85.31 86 VAL A N 1
ATOM 684 C CA . VAL A 1 86 ? 6.146 5.915 -17.117 1.00 85.31 86 VAL A CA 1
ATOM 685 C C . VAL A 1 86 ? 6.708 7.316 -17.260 1.00 85.31 86 VAL A C 1
ATOM 687 O O . VAL A 1 86 ? 6.593 7.937 -18.314 1.00 85.31 86 VAL A O 1
ATOM 690 N N . GLU A 1 87 ? 7.346 7.797 -16.205 1.00 84.44 87 GLU A N 1
ATOM 691 C CA . GLU A 1 87 ? 7.981 9.105 -16.155 1.00 84.44 87 GLU A CA 1
ATOM 692 C C . GLU A 1 87 ? 9.480 8.930 -15.939 1.00 84.44 87 GLU A C 1
ATOM 694 O O . GLU A 1 87 ? 9.920 8.155 -15.091 1.00 84.44 87 GLU A O 1
ATOM 699 N N . THR A 1 88 ? 10.291 9.639 -16.722 1.00 82.94 88 THR A N 1
ATOM 700 C CA . THR A 1 88 ? 11.749 9.607 -16.561 1.00 82.94 88 THR A CA 1
ATOM 701 C C . THR A 1 88 ? 12.201 10.829 -15.778 1.00 82.94 88 THR A C 1
ATOM 703 O O . THR A 1 88 ? 11.987 11.963 -16.200 1.00 82.94 88 THR A O 1
ATOM 706 N N . ILE A 1 89 ? 12.871 10.588 -14.657 1.00 81.62 89 ILE A N 1
ATOM 707 C CA . ILE A 1 89 ? 13.454 11.606 -13.789 1.00 81.62 89 ILE A CA 1
ATOM 708 C C . ILE A 1 89 ? 14.965 11.585 -14.008 1.00 81.62 89 ILE A C 1
ATOM 710 O O . ILE A 1 89 ? 15.611 10.544 -13.879 1.00 81.62 89 ILE A O 1
ATOM 714 N N . ILE A 1 90 ? 15.547 12.736 -14.337 1.00 83.69 90 ILE A N 1
ATOM 715 C CA . ILE A 1 90 ? 16.985 12.873 -14.585 1.00 83.69 90 ILE A CA 1
ATOM 716 C C . ILE A 1 90 ? 17.528 13.961 -13.668 1.00 83.69 90 ILE A C 1
ATOM 718 O O . ILE A 1 90 ? 17.000 15.070 -13.635 1.00 83.69 90 ILE A O 1
ATOM 722 N N . ASN A 1 91 ? 18.604 13.657 -12.949 1.00 81.00 91 ASN A N 1
ATOM 723 C CA . ASN A 1 91 ? 19.405 14.659 -12.255 1.00 81.00 91 ASN A CA 1
ATOM 724 C C . ASN A 1 91 ? 20.879 14.548 -12.684 1.00 81.00 91 ASN A C 1
ATOM 726 O O . ASN A 1 91 ? 21.236 13.738 -13.539 1.00 81.00 91 ASN A O 1
ATOM 730 N N . TYR A 1 92 ? 21.749 15.377 -12.105 1.00 81.25 92 TYR A N 1
ATOM 731 C CA . TYR A 1 92 ? 23.166 15.414 -12.478 1.00 81.25 92 TYR A CA 1
ATOM 732 C C . TYR A 1 92 ? 23.951 14.122 -12.157 1.00 81.25 92 TYR A C 1
ATOM 734 O O . TYR A 1 92 ? 25.071 13.971 -12.641 1.00 81.25 92 TYR A O 1
ATOM 742 N N . ARG A 1 93 ? 23.408 13.213 -11.329 1.00 78.81 93 ARG A N 1
ATOM 743 C CA . ARG A 1 93 ? 24.045 11.949 -10.913 1.00 78.81 93 ARG A CA 1
ATOM 744 C C . ARG A 1 93 ? 23.410 10.707 -11.519 1.00 78.81 93 ARG A C 1
ATOM 746 O O . ARG A 1 93 ? 24.124 9.758 -11.819 1.00 78.81 93 ARG A O 1
ATOM 753 N N . GLU A 1 94 ? 22.087 10.669 -11.616 1.00 82.38 94 GLU A N 1
ATOM 754 C CA . GLU A 1 94 ? 21.350 9.445 -11.921 1.00 82.38 94 GLU A CA 1
ATOM 755 C C . GLU A 1 94 ? 20.151 9.702 -12.838 1.00 82.38 94 GLU A C 1
ATOM 757 O O . GLU A 1 94 ? 19.595 10.804 -12.905 1.00 82.38 94 GLU A O 1
ATOM 762 N N . ARG A 1 95 ? 19.757 8.639 -13.543 1.00 84.88 95 ARG A N 1
ATOM 763 C CA . ARG A 1 95 ? 18.501 8.547 -14.285 1.00 84.88 95 ARG A CA 1
ATOM 764 C C . ARG A 1 95 ? 17.614 7.525 -13.591 1.00 84.88 95 ARG A C 1
ATOM 766 O O . ARG A 1 95 ? 18.067 6.436 -13.241 1.00 84.88 95 ARG A O 1
ATOM 773 N N . MET A 1 96 ? 16.353 7.874 -13.403 1.00 87.19 96 MET A N 1
ATOM 774 C CA . MET A 1 96 ? 15.352 7.016 -12.785 1.00 87.19 96 MET A CA 1
ATOM 775 C C . MET A 1 96 ? 14.097 6.976 -13.652 1.00 87.19 96 MET A C 1
ATOM 777 O O . MET A 1 96 ? 13.757 7.957 -14.311 1.00 87.19 96 MET A O 1
ATOM 781 N N . ARG A 1 97 ? 13.394 5.849 -13.629 1.00 86.38 97 ARG A N 1
ATOM 782 C CA . ARG A 1 97 ? 12.027 5.711 -14.136 1.00 86.38 97 ARG A CA 1
ATOM 783 C C . ARG A 1 97 ? 11.087 5.567 -12.960 1.00 86.38 97 ARG A C 1
ATOM 785 O O . ARG A 1 97 ? 11.261 4.647 -12.169 1.00 86.38 97 ARG A O 1
ATOM 792 N N . LEU A 1 98 ? 10.100 6.447 -12.873 1.00 88.88 98 LEU A N 1
ATOM 793 C CA . LEU A 1 98 ? 8.910 6.230 -12.068 1.00 88.88 98 LEU A CA 1
ATOM 794 C C . LEU A 1 98 ? 7.884 5.525 -12.951 1.00 88.88 98 LEU A C 1
ATOM 796 O O . LEU A 1 98 ? 7.485 6.050 -13.988 1.00 88.88 98 LEU A O 1
ATOM 800 N N . VAL A 1 99 ? 7.484 4.328 -12.555 1.00 90.62 99 VAL A N 1
ATOM 801 C CA . VAL A 1 99 ? 6.500 3.517 -13.267 1.00 90.62 99 VAL A CA 1
ATOM 802 C C . VAL A 1 99 ? 5.271 3.389 -12.385 1.00 90.62 99 VAL A C 1
ATOM 804 O O . VAL A 1 99 ? 5.391 3.004 -11.224 1.00 90.62 99 VAL A O 1
ATOM 807 N N . CYS A 1 100 ? 4.108 3.719 -12.932 1.00 92.25 100 CYS A N 1
ATOM 808 C CA . CYS A 1 100 ? 2.820 3.607 -12.267 1.00 92.25 100 CYS A CA 1
ATOM 809 C C . CYS A 1 100 ? 1.997 2.512 -12.940 1.00 92.25 100 CYS A C 1
ATOM 811 O O . CYS A 1 100 ? 1.795 2.527 -14.158 1.00 92.25 100 CYS A O 1
ATOM 813 N N . PHE A 1 101 ? 1.494 1.598 -12.126 1.00 93.38 101 PHE A N 1
ATOM 814 C CA . PHE A 1 101 ? 0.513 0.596 -12.492 1.00 93.38 101 PHE A CA 1
ATOM 815 C C . PHE A 1 101 ? -0.781 0.869 -11.738 1.00 93.38 101 PHE A C 1
ATOM 817 O O . PHE A 1 101 ? -0.755 1.346 -10.601 1.00 93.38 101 PHE A O 1
ATOM 824 N N . LYS A 1 102 ? -1.910 0.560 -12.366 1.00 92.31 102 LYS A N 1
ATOM 825 C CA . LYS A 1 102 ? -3.243 0.813 -11.827 1.00 92.31 102 LYS A CA 1
ATOM 826 C C . LYS A 1 102 ? -4.173 -0.337 -12.200 1.00 92.31 102 LYS A C 1
ATOM 828 O O . LYS A 1 102 ? -4.108 -0.826 -13.324 1.00 92.31 102 LYS A O 1
ATOM 833 N N . TYR A 1 103 ? -5.053 -0.752 -11.294 1.00 91.31 103 TYR A N 1
ATOM 834 C CA . TYR A 1 103 ? -6.162 -1.623 -11.682 1.00 91.31 103 TYR A CA 1
ATOM 835 C C . TYR A 1 103 ? -7.297 -0.833 -12.335 1.00 91.31 103 TYR A C 1
ATOM 837 O O . TYR A 1 103 ? -7.656 0.264 -11.903 1.00 91.31 103 TYR A O 1
ATOM 845 N N . ASP A 1 104 ? -7.890 -1.421 -13.367 1.00 88.31 104 ASP A N 1
ATOM 846 C CA . ASP A 1 104 ? -9.093 -0.887 -13.994 1.00 88.31 104 ASP A CA 1
ATOM 847 C C . ASP A 1 104 ? -10.282 -0.910 -13.031 1.00 88.31 104 ASP A C 1
ATOM 849 O O . ASP A 1 104 ? -10.489 -1.875 -12.293 1.00 88.31 104 ASP A O 1
ATOM 853 N N . ASP A 1 105 ? -11.082 0.153 -13.073 1.00 86.69 105 ASP A N 1
ATOM 854 C CA . ASP A 1 105 ? -12.245 0.317 -12.204 1.00 86.69 105 ASP A CA 1
ATOM 855 C C . ASP A 1 105 ? -13.215 -0.872 -12.315 1.00 86.69 105 ASP A C 1
ATOM 857 O O . ASP A 1 105 ? -13.639 -1.425 -11.299 1.00 86.69 105 ASP A O 1
ATOM 861 N N . GLN A 1 106 ? -13.480 -1.369 -13.530 1.00 85.06 106 GLN A N 1
ATOM 862 C CA . GLN A 1 106 ? -14.404 -2.489 -13.726 1.00 85.06 106 GLN A CA 1
ATOM 863 C C . GLN A 1 106 ? -13.904 -3.778 -13.075 1.00 85.06 106 GLN A C 1
ATOM 865 O O . GLN A 1 106 ? -14.725 -4.561 -12.596 1.00 85.06 106 GLN A O 1
ATOM 870 N N . LEU A 1 107 ? -12.584 -3.994 -13.046 1.00 84.38 107 LEU A N 1
ATOM 871 C CA . LEU A 1 107 ? -11.991 -5.130 -12.345 1.00 84.38 107 LEU A CA 1
ATOM 872 C C . LEU A 1 107 ? -12.149 -4.966 -10.837 1.00 84.38 107 LEU A C 1
ATOM 874 O O . LEU A 1 107 ? -12.692 -5.849 -10.179 1.00 84.38 107 LEU A O 1
ATOM 878 N N . THR A 1 108 ? -11.743 -3.814 -10.307 1.00 82.88 108 THR A N 1
ATOM 879 C CA . THR A 1 108 ? -11.764 -3.580 -8.860 1.00 82.88 108 THR A CA 1
ATOM 880 C C . THR A 1 108 ? -13.162 -3.500 -8.262 1.00 82.88 108 THR A C 1
ATOM 882 O O . THR A 1 108 ? -13.321 -3.812 -7.098 1.00 82.88 108 THR A O 1
ATOM 885 N N . SER A 1 109 ? -14.176 -3.106 -9.033 1.00 80.44 109 SER A N 1
ATOM 886 C CA . SER A 1 109 ? -15.540 -2.919 -8.527 1.00 80.44 109 SER A CA 1
ATOM 887 C C . SER A 1 109 ? -16.392 -4.194 -8.578 1.00 80.44 109 SER A C 1
ATOM 889 O O . SER A 1 109 ? -17.519 -4.198 -8.085 1.00 80.44 109 SER A O 1
ATOM 891 N N . ARG A 1 110 ? -15.921 -5.262 -9.240 1.00 75.62 110 ARG A N 1
ATOM 892 C CA . ARG A 1 110 ? -16.743 -6.455 -9.540 1.00 75.62 110 ARG A CA 1
ATOM 893 C C . ARG A 1 110 ? -16.058 -7.790 -9.297 1.00 75.62 110 ARG A C 1
ATOM 895 O O . ARG A 1 110 ? -16.729 -8.820 -9.352 1.00 75.62 110 ARG A O 1
ATOM 902 N N . HIS A 1 111 ? -14.749 -7.792 -9.080 1.00 80.25 111 HIS A N 1
ATOM 903 C CA . HIS A 1 111 ? -13.967 -9.010 -8.932 1.00 80.25 111 HIS A CA 1
ATOM 904 C C . HIS A 1 111 ? -13.047 -8.917 -7.717 1.00 80.25 111 HIS A C 1
ATOM 906 O O . HIS A 1 111 ? -12.562 -7.838 -7.381 1.00 80.25 111 HIS A O 1
ATOM 912 N N . ALA A 1 112 ? -12.800 -10.065 -7.080 1.00 84.88 112 ALA A N 1
ATOM 913 C CA . ALA A 1 112 ? -11.698 -10.184 -6.137 1.00 84.88 112 ALA A CA 1
ATOM 914 C C . ALA A 1 112 ? -10.389 -9.833 -6.848 1.00 84.88 112 ALA A C 1
ATOM 916 O O . ALA A 1 112 ? -10.189 -10.201 -8.015 1.00 84.88 112 ALA A O 1
ATOM 917 N N . LEU A 1 113 ? -9.505 -9.120 -6.158 1.00 83.75 113 LEU A N 1
ATOM 918 C CA . LEU A 1 113 ? -8.248 -8.704 -6.753 1.00 83.75 113 LEU A CA 1
ATOM 919 C C . LEU A 1 113 ? -7.346 -9.921 -6.954 1.00 83.75 113 LEU A C 1
ATOM 921 O O . LEU A 1 113 ? -7.030 -10.627 -5.998 1.00 83.75 113 LEU A O 1
ATOM 925 N N . PRO A 1 114 ? -6.820 -10.155 -8.167 1.00 85.31 114 PRO A N 1
ATOM 926 C CA . PRO A 1 114 ? -5.865 -11.228 -8.399 1.00 85.31 114 PRO A CA 1
ATOM 927 C C . PRO A 1 114 ? -4.445 -10.793 -7.977 1.00 85.31 114 PRO A C 1
ATOM 929 O O . PRO A 1 114 ? -3.468 -11.004 -8.704 1.00 85.31 114 PRO A O 1
ATOM 932 N N . ALA A 1 115 ? -4.342 -10.159 -6.804 1.00 88.50 115 ALA A N 1
ATOM 933 C CA . ALA A 1 115 ? -3.106 -9.731 -6.175 1.00 88.50 115 ALA A CA 1
ATOM 934 C C . ALA A 1 115 ? -2.652 -10.786 -5.158 1.00 88.50 115 ALA A C 1
ATOM 936 O O . ALA A 1 115 ? -3.428 -11.255 -4.332 1.00 88.50 115 ALA A O 1
ATOM 937 N N . GLN A 1 116 ? -1.379 -11.156 -5.206 1.00 92.25 116 GLN A N 1
ATOM 938 C CA . GLN A 1 116 ? -0.743 -12.008 -4.210 1.00 92.25 116 GLN A CA 1
ATOM 939 C C . GLN A 1 116 ? 0.341 -11.194 -3.539 1.00 92.25 116 GLN A C 1
ATOM 941 O O . GLN A 1 116 ? 1.265 -10.713 -4.196 1.00 92.25 116 GLN A O 1
ATOM 946 N N . LEU A 1 117 ? 0.206 -11.019 -2.233 1.00 92.25 117 LEU A N 1
ATOM 947 C CA . LEU A 1 117 ? 1.084 -10.180 -1.447 1.00 92.25 117 LEU A CA 1
ATOM 948 C C . LEU A 1 117 ? 1.763 -11.068 -0.419 1.00 92.25 117 LEU A C 1
ATOM 950 O O . LEU A 1 117 ? 1.097 -11.768 0.333 1.00 92.25 117 LEU A O 1
ATOM 954 N N . LYS A 1 118 ? 3.093 -11.108 -0.447 1.00 91.00 118 LYS A N 1
ATOM 955 C CA . LYS A 1 118 ? 3.877 -11.800 0.562 1.00 91.00 118 LYS A CA 1
ATOM 956 C C . LYS A 1 118 ? 5.090 -10.972 0.935 1.00 91.00 118 LYS A C 1
ATOM 958 O O . LYS A 1 118 ? 5.967 -10.724 0.105 1.00 91.00 118 LYS A O 1
ATOM 963 N N . ASN A 1 119 ? 5.160 -10.596 2.205 1.00 88.94 119 ASN A N 1
ATOM 964 C CA . ASN A 1 119 ? 6.319 -9.941 2.790 1.00 88.94 119 ASN A CA 1
ATOM 965 C C . ASN A 1 119 ? 6.728 -10.674 4.065 1.00 88.94 119 ASN A C 1
ATOM 967 O O . ASN A 1 119 ? 6.120 -10.489 5.111 1.00 88.94 119 ASN A O 1
ATOM 971 N N . SER A 1 120 ? 7.767 -11.500 3.966 1.00 85.75 120 SER A N 1
ATOM 972 C CA . SER A 1 120 ? 8.289 -12.275 5.092 1.00 85.75 120 SER A CA 1
ATOM 973 C C . SER A 1 120 ? 9.425 -11.547 5.823 1.00 85.75 120 SER A C 1
ATOM 975 O O . SER A 1 120 ? 10.309 -12.194 6.392 1.00 85.75 120 SER A O 1
ATOM 977 N N . ALA A 1 121 ? 9.492 -10.215 5.721 1.00 81.25 121 ALA A N 1
ATOM 978 C CA . ALA A 1 121 ? 10.345 -9.423 6.594 1.00 81.25 121 ALA A CA 1
ATOM 979 C C . ALA A 1 121 ? 9.752 -9.451 8.010 1.00 81.25 121 ALA A C 1
ATOM 981 O O . ALA A 1 121 ? 8.572 -9.182 8.188 1.00 81.25 121 ALA A O 1
ATOM 982 N N . ASP A 1 122 ? 10.572 -9.772 9.009 1.00 74.44 122 ASP A N 1
ATOM 983 C CA . ASP A 1 122 ? 10.195 -9.712 10.429 1.00 74.44 122 ASP A CA 1
ATOM 984 C C . ASP A 1 122 ? 11.019 -8.609 11.089 1.00 74.44 122 ASP A C 1
ATOM 986 O O . ASP A 1 122 ? 11.925 -8.845 11.891 1.00 74.44 122 ASP A O 1
ATOM 990 N N . ASN A 1 123 ? 10.762 -7.377 10.651 1.00 74.12 123 ASN A N 1
ATOM 991 C CA . ASN A 1 123 ? 11.353 -6.207 11.277 1.00 74.12 123 ASN A CA 1
ATOM 992 C C . ASN A 1 123 ? 10.395 -5.721 12.357 1.00 74.12 123 ASN A C 1
ATOM 994 O O . ASN A 1 123 ? 9.209 -5.510 12.113 1.00 74.12 123 ASN A O 1
ATOM 998 N N . GLN A 1 124 ? 10.927 -5.498 13.551 1.00 76.00 124 GLN A N 1
ATOM 999 C CA . GLN A 1 124 ? 10.192 -4.859 14.629 1.00 76.00 124 GLN A CA 1
ATOM 1000 C C . GLN A 1 124 ? 10.959 -3.629 15.081 1.00 76.00 124 GLN A C 1
ATOM 1002 O O . GLN A 1 124 ? 12.192 -3.677 15.146 1.00 76.00 124 GLN A O 1
ATOM 1007 N N . PRO A 1 125 ? 10.257 -2.535 15.409 1.00 75.12 125 PRO A N 1
ATOM 1008 C CA . PRO A 1 125 ? 10.921 -1.411 16.030 1.00 75.12 125 PRO A CA 1
ATOM 1009 C C . PRO A 1 125 ? 11.542 -1.847 17.360 1.00 75.12 125 PRO A C 1
ATOM 1011 O O . PRO A 1 125 ? 11.021 -2.727 18.063 1.00 75.12 125 PRO A O 1
ATOM 1014 N N . GLU A 1 126 ? 12.671 -1.227 17.695 1.00 74.31 126 GLU A N 1
ATOM 1015 C CA . GLU A 1 126 ? 13.303 -1.410 18.996 1.00 74.31 126 GLU A CA 1
ATOM 1016 C C . GLU A 1 126 ? 12.355 -0.972 20.121 1.00 74.31 126 GLU A C 1
ATOM 1018 O O . GLU A 1 126 ? 11.457 -0.150 19.929 1.00 74.31 126 GLU A O 1
ATOM 1023 N N . LEU A 1 127 ? 12.541 -1.548 21.309 1.00 70.81 127 LEU A N 1
ATOM 1024 C CA . LEU A 1 127 ? 11.757 -1.177 22.484 1.00 70.81 127 LEU A CA 1
ATOM 1025 C C . LEU A 1 127 ? 12.071 0.269 22.882 1.00 70.81 127 LEU A C 1
ATOM 1027 O O . LEU A 1 127 ? 13.179 0.582 23.318 1.00 70.81 127 LEU A O 1
ATOM 1031 N N . GLY A 1 128 ? 11.077 1.138 22.720 1.00 71.69 128 GLY A N 1
ATOM 1032 C CA . GLY A 1 128 ? 11.109 2.516 23.195 1.00 71.69 128 GLY A CA 1
ATOM 1033 C C . GLY A 1 128 ? 10.607 2.657 24.638 1.00 71.69 128 GLY A C 1
ATOM 1034 O O . GLY A 1 128 ? 10.096 1.703 25.221 1.00 71.69 128 GLY A O 1
ATOM 1035 N N . PRO A 1 129 ? 10.681 3.867 25.219 1.00 74.44 129 PRO A N 1
ATOM 1036 C CA . PRO A 1 129 ? 10.252 4.129 26.597 1.00 74.44 129 PRO A CA 1
ATOM 1037 C C . PRO A 1 129 ? 8.749 3.918 26.837 1.00 74.44 129 PRO A C 1
ATOM 1039 O O . PRO A 1 129 ? 8.351 3.702 27.976 1.00 74.44 129 PRO A O 1
ATOM 1042 N N . LEU A 1 130 ? 7.931 3.959 25.778 1.00 73.12 130 LEU A N 1
ATOM 1043 C CA . LEU A 1 130 ? 6.489 3.688 25.835 1.00 73.12 130 LEU A CA 1
ATOM 1044 C C . LEU A 1 130 ? 6.154 2.182 25.816 1.00 73.12 130 LEU A C 1
ATOM 1046 O O . LEU A 1 130 ? 4.986 1.831 25.899 1.00 73.12 130 LEU A O 1
ATOM 1050 N N . ASN A 1 131 ? 7.161 1.297 25.731 1.00 70.44 131 ASN A N 1
ATOM 1051 C CA . ASN A 1 131 ? 7.049 -0.166 25.822 1.00 70.44 131 ASN A CA 1
ATOM 1052 C C . ASN A 1 131 ? 5.770 -0.736 25.178 1.00 70.44 131 ASN A C 1
ATOM 1054 O O . ASN A 1 131 ? 5.620 -0.699 23.957 1.00 70.44 131 ASN A O 1
ATOM 1058 N N . ASP A 1 132 ? 4.875 -1.275 26.009 1.00 69.75 132 ASP A N 1
ATOM 1059 C CA . ASP A 1 132 ? 3.685 -1.996 25.589 1.00 69.75 132 ASP A CA 1
ATOM 1060 C C . ASP A 1 132 ? 2.520 -1.087 25.220 1.00 69.75 132 ASP A C 1
ATOM 1062 O O . ASP A 1 132 ? 1.561 -1.610 24.673 1.00 69.75 132 ASP A O 1
ATOM 1066 N N . ASP A 1 133 ? 2.585 0.231 25.429 1.00 70.38 133 ASP A N 1
ATOM 1067 C CA . ASP A 1 133 ? 1.504 1.172 25.084 1.00 70.38 133 ASP A CA 1
ATOM 1068 C C . ASP A 1 133 ? 1.347 1.357 23.563 1.00 70.38 133 ASP A C 1
ATOM 1070 O O . ASP A 1 133 ? 0.367 1.929 23.092 1.00 70.38 133 ASP A O 1
ATOM 1074 N N . TYR A 1 134 ? 2.313 0.859 22.788 1.00 80.00 134 TYR A N 1
ATOM 1075 C CA . TYR A 1 134 ? 2.407 1.012 21.337 1.00 80.00 134 TYR A CA 1
ATOM 1076 C C . TYR A 1 134 ? 2.320 -0.323 20.588 1.00 80.00 134 TYR A C 1
ATOM 1078 O O . TYR A 1 134 ? 2.923 -0.495 19.529 1.00 80.00 134 TYR A O 1
ATOM 1086 N N . ASN A 1 135 ? 1.572 -1.286 21.124 1.00 87.44 135 ASN A N 1
ATOM 1087 C CA . ASN A 1 135 ? 1.306 -2.550 20.451 1.00 87.44 135 ASN A CA 1
ATOM 1088 C C . ASN A 1 135 ? -0.044 -2.511 19.724 1.00 87.44 135 ASN A C 1
ATOM 1090 O O . ASN A 1 135 ? -1.013 -1.905 20.179 1.00 87.44 135 ASN A O 1
ATOM 1094 N N . PHE A 1 136 ? -0.112 -3.219 18.603 1.00 89.75 136 PHE A N 1
ATOM 1095 C CA . PHE A 1 136 ? -1.349 -3.570 17.930 1.00 89.75 136 PHE A CA 1
ATOM 1096 C C . PHE A 1 136 ? -1.358 -5.053 17.569 1.00 89.75 136 PHE A C 1
ATOM 1098 O O . PHE A 1 136 ? -0.311 -5.689 17.446 1.00 89.75 136 PHE A O 1
ATOM 1105 N N . LYS A 1 137 ? -2.545 -5.611 17.377 1.00 91.56 137 LYS A N 1
ATOM 1106 C CA . LYS A 1 137 ? -2.735 -6.901 16.716 1.00 91.56 137 LYS A CA 1
ATOM 1107 C C . LYS A 1 137 ? -4.015 -6.890 15.906 1.00 91.56 137 LYS A C 1
ATOM 1109 O O . LYS A 1 137 ? -5.006 -6.259 16.288 1.00 91.56 137 LYS A O 1
ATOM 1114 N N . LEU A 1 138 ? -3.991 -7.644 14.822 1.00 90.88 138 LEU A N 1
ATOM 1115 C CA . LEU A 1 138 ? -5.195 -8.072 14.134 1.00 90.88 138 LEU A CA 1
ATOM 1116 C C . LEU A 1 138 ? -5.817 -9.268 14.868 1.00 90.88 138 LEU A C 1
ATOM 1118 O O . LEU A 1 138 ? -5.179 -9.957 15.669 1.00 90.88 138 LEU A O 1
ATOM 1122 N N . GLU A 1 139 ? -7.103 -9.498 14.635 1.00 86.88 139 GLU A N 1
ATOM 1123 C CA . GLU A 1 139 ? -7.801 -10.658 15.181 1.00 86.88 139 GLU A CA 1
ATOM 1124 C C . GLU A 1 139 ? -7.064 -11.965 14.828 1.00 86.88 139 GLU A C 1
ATOM 1126 O O . GLU A 1 139 ? -6.775 -12.240 13.666 1.00 86.88 139 GLU A O 1
ATOM 1131 N N . GLY A 1 140 ? -6.762 -12.780 15.844 1.00 84.81 140 GLY A N 1
ATOM 1132 C CA . GLY A 1 140 ? -6.087 -14.069 15.663 1.00 84.81 140 GLY A CA 1
ATOM 1133 C C . GLY A 1 140 ? -4.563 -14.005 15.507 1.00 84.81 140 GLY A C 1
ATOM 1134 O O . GLY A 1 140 ? -3.950 -15.049 15.292 1.00 84.81 140 GLY A O 1
ATOM 1135 N N . THR A 1 141 ? -3.934 -12.834 15.654 1.00 88.56 141 THR A N 1
ATOM 1136 C CA . THR A 1 141 ? -2.482 -12.656 15.469 1.00 88.56 141 THR A CA 1
ATOM 1137 C C . THR A 1 141 ? -1.767 -12.290 16.776 1.00 88.56 141 THR A C 1
ATOM 1139 O O . THR A 1 141 ? -2.385 -11.976 17.802 1.00 88.56 141 THR A O 1
ATOM 1142 N N . LEU A 1 142 ? -0.431 -12.374 16.767 1.00 87.44 142 LEU A N 1
ATOM 1143 C CA . LEU A 1 142 ? 0.398 -11.936 17.892 1.00 87.44 142 LEU A CA 1
ATOM 1144 C C . LEU A 1 142 ? 0.594 -10.410 17.869 1.00 87.44 142 LEU A C 1
ATOM 1146 O O . LEU A 1 142 ? 0.694 -9.845 16.779 1.00 87.44 142 LEU A O 1
ATOM 1150 N N . PRO A 1 143 ? 0.710 -9.750 19.039 1.00 87.62 143 PRO A N 1
ATOM 1151 C CA . PRO A 1 143 ? 1.020 -8.326 19.117 1.00 87.62 143 PRO A CA 1
ATOM 1152 C C . PRO A 1 143 ? 2.308 -7.943 18.383 1.00 87.62 143 PRO A C 1
ATOM 1154 O O . PRO A 1 143 ? 3.336 -8.612 18.509 1.00 87.62 143 PRO A O 1
ATOM 1157 N N . LYS A 1 144 ? 2.249 -6.827 17.659 1.00 86.81 144 LYS A N 1
ATOM 1158 C CA . LYS A 1 144 ? 3.372 -6.155 17.002 1.00 86.81 144 LYS A CA 1
ATOM 1159 C C . LYS A 1 144 ? 3.389 -4.686 17.405 1.00 86.81 144 LYS A C 1
ATOM 1161 O O . LYS A 1 144 ? 2.375 -4.130 17.806 1.00 86.81 144 LYS A O 1
ATOM 1166 N N . ARG A 1 145 ? 4.551 -4.052 17.298 1.00 85.69 145 ARG A N 1
ATOM 1167 C CA . ARG A 1 145 ? 4.734 -2.652 17.690 1.00 85.69 145 ARG A CA 1
ATOM 1168 C C . ARG A 1 145 ? 4.415 -1.706 16.536 1.00 85.69 145 ARG A C 1
ATOM 1170 O O . ARG A 1 145 ? 4.875 -1.917 15.415 1.00 85.69 145 ARG A O 1
ATOM 1177 N N . LEU A 1 146 ? 3.693 -0.637 16.840 1.00 87.12 146 LEU A N 1
ATOM 1178 C CA . LEU A 1 146 ? 3.441 0.478 15.937 1.00 87.12 146 LEU A CA 1
ATOM 1179 C C . LEU A 1 146 ? 4.659 1.407 15.870 1.00 87.12 146 LEU A C 1
ATOM 1181 O O . LEU A 1 146 ? 5.363 1.615 16.856 1.00 87.12 146 LEU A O 1
ATOM 1185 N N . LEU A 1 147 ? 4.870 2.012 14.704 1.00 83.94 147 LEU A N 1
ATOM 1186 C CA . LEU A 1 147 ? 5.760 3.162 14.527 1.00 83.94 147 LEU A CA 1
ATOM 1187 C C . LEU A 1 147 ? 5.070 4.462 14.944 1.00 83.94 147 LEU A C 1
ATOM 1189 O O . LEU A 1 147 ? 5.698 5.349 15.514 1.00 83.94 147 LEU A O 1
ATOM 1193 N N . ALA A 1 148 ? 3.779 4.578 14.633 1.00 82.25 148 ALA A N 1
ATOM 1194 C CA . ALA A 1 148 ? 2.947 5.711 15.003 1.00 82.25 148 ALA A CA 1
ATOM 1195 C C . ALA A 1 148 ? 1.484 5.281 15.123 1.00 82.25 148 ALA A C 1
ATOM 1197 O O . ALA A 1 148 ? 0.991 4.481 14.324 1.00 82.25 148 ALA A O 1
ATOM 1198 N N . TYR A 1 149 ? 0.789 5.875 16.087 1.00 84.12 149 TYR A N 1
ATOM 1199 C CA . TYR A 1 149 ? -0.659 5.825 16.212 1.00 84.12 149 TYR A CA 1
ATOM 1200 C C . TYR A 1 149 ? -1.190 7.248 16.267 1.00 84.12 149 TYR A C 1
ATOM 1202 O O . TYR A 1 149 ? -0.640 8.103 16.963 1.00 84.12 149 TYR A O 1
ATOM 1210 N N . GLN A 1 150 ? -2.269 7.497 15.541 1.00 81.00 150 GLN A N 1
ATOM 1211 C CA . GLN A 1 150 ? -2.971 8.758 15.615 1.00 81.00 150 GLN A CA 1
ATOM 1212 C C . GLN A 1 150 ? -4.469 8.539 15.533 1.00 81.00 150 GLN A C 1
ATOM 1214 O O . GLN A 1 150 ? -4.968 7.829 14.661 1.00 81.00 150 GLN A O 1
ATOM 1219 N N . LEU A 1 151 ? -5.182 9.235 16.406 1.00 80.50 151 LEU A N 1
ATOM 1220 C CA . LEU A 1 151 ? -6.626 9.312 16.395 1.00 80.50 151 LEU A CA 1
ATOM 1221 C C . LEU A 1 151 ? -7.041 10.773 16.391 1.00 80.50 151 LEU A C 1
ATOM 1223 O O . LEU A 1 151 ? -6.533 11.572 17.178 1.00 80.50 151 LEU A O 1
ATOM 1227 N N . MET A 1 152 ? -7.976 11.121 15.518 1.00 76.75 152 MET A N 1
ATOM 1228 C CA . MET A 1 152 ? -8.548 12.455 15.473 1.00 76.75 152 MET A CA 1
ATOM 1229 C C . MET A 1 152 ? -10.060 12.383 15.401 1.00 76.75 152 MET A C 1
ATOM 1231 O O . MET A 1 152 ? -10.624 11.670 14.574 1.00 76.75 152 MET A O 1
ATOM 1235 N N . ASN A 1 153 ? -10.710 13.170 16.248 1.00 75.94 153 ASN A N 1
ATOM 1236 C CA . ASN A 1 153 ? -12.158 13.274 16.285 1.00 75.94 153 ASN A CA 1
ATOM 1237 C C . ASN A 1 153 ? -12.576 14.596 15.647 1.00 75.94 153 ASN A C 1
ATOM 1239 O O . ASN A 1 153 ? -12.236 15.673 16.136 1.00 75.94 153 ASN A O 1
ATOM 1243 N N . GLY A 1 154 ? -13.301 14.507 14.538 1.00 64.69 154 GLY A N 1
ATOM 1244 C CA . GLY A 1 154 ? -13.943 15.644 13.903 1.00 64.69 154 GLY A CA 1
ATOM 1245 C C . GLY A 1 154 ? -15.111 16.148 14.740 1.00 64.69 154 GLY A C 1
ATOM 1246 O O . GLY A 1 154 ? -15.817 15.386 15.399 1.00 64.69 154 GLY A O 1
ATOM 1247 N N . SER A 1 155 ? -15.347 17.454 14.678 1.00 58.50 155 SER A N 1
ATOM 1248 C CA . SER A 1 155 ? -16.426 18.134 15.400 1.00 58.50 155 SER A CA 1
ATOM 1249 C C . SER A 1 155 ? -17.836 17.761 14.915 1.00 58.50 155 SER A C 1
ATOM 1251 O O . SER A 1 155 ? -18.801 18.023 15.626 1.00 58.50 155 SER A O 1
ATOM 1253 N N . TYR A 1 156 ? -17.961 17.120 13.746 1.00 56.06 156 TYR A N 1
ATOM 1254 C CA . TYR A 1 156 ? -19.238 16.787 13.105 1.00 56.06 156 TYR A CA 1
ATOM 1255 C C . TYR A 1 156 ? -19.254 15.360 12.540 1.00 56.06 156 TYR A C 1
ATOM 1257 O O . TYR A 1 156 ? -19.484 15.167 11.356 1.00 56.06 156 TYR A O 1
ATOM 1265 N N . PHE A 1 157 ? -19.052 14.362 13.400 1.00 58.44 157 PHE A N 1
ATOM 1266 C CA . PHE A 1 157 ? -19.314 12.934 13.143 1.00 58.44 157 PHE A CA 1
ATOM 1267 C C . PHE A 1 157 ? -18.176 12.083 12.576 1.00 58.44 157 PHE A C 1
ATOM 1269 O O . PHE A 1 157 ? -18.232 10.882 12.768 1.00 58.44 157 PHE A O 1
ATOM 1276 N N . SER A 1 158 ? -17.105 12.631 12.001 1.00 71.56 158 SER A N 1
ATOM 1277 C CA . SER A 1 158 ? -16.033 11.775 11.467 1.00 71.56 158 SER A CA 1
ATOM 1278 C C . SER A 1 158 ? -14.891 11.529 12.458 1.00 71.56 158 SER A C 1
ATOM 1280 O O . SER A 1 158 ? -14.251 12.488 12.892 1.00 71.56 158 SER A O 1
ATOM 1282 N N . THR A 1 159 ? -14.563 10.271 12.756 1.00 80.88 159 THR A N 1
ATOM 1283 C CA . THR A 1 159 ? -13.293 9.898 13.411 1.00 80.88 159 THR A CA 1
ATOM 1284 C C . THR A 1 159 ? -12.302 9.419 12.355 1.00 80.88 159 THR A C 1
ATOM 1286 O O . THR A 1 159 ? -12.661 8.678 11.446 1.00 80.88 159 THR A O 1
ATOM 1289 N N . VAL A 1 160 ? -11.040 9.826 12.469 1.00 82.38 160 VAL A N 1
ATOM 1290 C CA . VAL A 1 160 ? -9.946 9.315 11.640 1.00 82.38 160 VAL A CA 1
ATOM 1291 C C . VAL A 1 160 ? -8.961 8.601 12.542 1.00 82.38 160 VAL A C 1
ATOM 1293 O O . VAL A 1 160 ? -8.419 9.199 13.471 1.00 82.38 160 VAL A O 1
ATOM 1296 N N . MET A 1 161 ? -8.697 7.339 12.234 1.00 86.56 161 MET A N 1
ATOM 1297 C CA . MET A 1 161 ? -7.623 6.571 12.842 1.00 86.56 161 MET A CA 1
ATOM 1298 C C . MET A 1 161 ? -6.529 6.336 11.811 1.00 86.56 161 MET A C 1
ATOM 1300 O O . MET A 1 161 ? -6.810 5.905 10.696 1.00 86.56 161 MET A O 1
ATOM 1304 N N . ARG A 1 162 ? -5.275 6.572 12.185 1.00 86.50 162 ARG A N 1
ATOM 1305 C CA . ARG A 1 162 ? -4.112 6.243 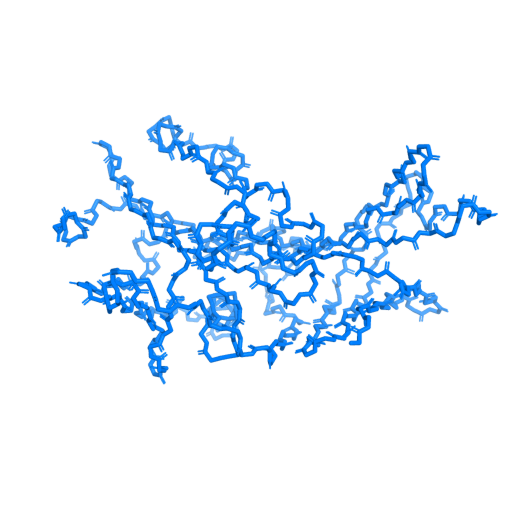11.368 1.00 86.50 162 ARG A CA 1
ATOM 1306 C C . ARG A 1 162 ? -3.122 5.408 12.168 1.00 86.50 162 ARG A C 1
ATOM 1308 O O . ARG A 1 162 ? -2.748 5.765 13.283 1.00 86.50 162 ARG A O 1
ATOM 1315 N N . LEU A 1 163 ? -2.689 4.313 11.565 1.00 88.69 163 LEU A N 1
ATOM 1316 C CA . LEU A 1 163 ? -1.701 3.384 12.096 1.00 88.69 163 LEU A CA 1
ATOM 1317 C C . LEU A 1 163 ? -0.529 3.341 11.128 1.00 88.69 163 LEU A C 1
ATOM 1319 O O . LEU A 1 163 ? -0.752 3.230 9.927 1.00 88.69 163 LEU A O 1
ATOM 1323 N N . ALA A 1 164 ? 0.695 3.412 11.640 1.00 88.50 164 ALA A N 1
ATOM 1324 C CA . ALA A 1 164 ? 1.896 3.104 10.875 1.00 88.50 164 ALA A CA 1
ATOM 1325 C C . ALA A 1 164 ? 2.656 1.976 11.561 1.00 88.50 164 ALA A C 1
ATOM 1327 O O . ALA A 1 164 ? 2.889 2.023 12.769 1.00 88.50 164 ALA A O 1
ATOM 1328 N N . THR A 1 165 ? 3.065 0.982 10.787 1.00 88.81 165 THR A N 1
ATOM 1329 C CA . THR A 1 165 ? 3.743 -0.222 11.262 1.00 88.81 165 THR A CA 1
ATOM 1330 C C . THR A 1 165 ? 4.886 -0.596 10.327 1.00 88.81 165 THR A C 1
ATOM 1332 O O . THR A 1 165 ? 4.902 -0.233 9.149 1.00 88.81 165 THR A O 1
ATOM 1335 N N . LEU A 1 166 ? 5.854 -1.345 10.850 1.00 89.00 166 LEU A N 1
ATOM 1336 C CA . LEU A 1 166 ? 6.739 -2.123 9.992 1.00 89.00 166 LEU A CA 1
ATOM 1337 C C . LEU A 1 166 ? 5.954 -3.301 9.425 1.00 89.00 166 LEU A C 1
ATOM 1339 O O . LEU A 1 166 ? 5.152 -3.920 10.126 1.00 89.00 166 LEU A O 1
ATOM 1343 N N . ARG A 1 167 ? 6.165 -3.581 8.143 1.00 86.25 167 ARG A N 1
ATOM 1344 C CA . ARG A 1 167 ? 5.479 -4.675 7.468 1.00 86.25 167 ARG A CA 1
ATOM 1345 C C . ARG A 1 167 ? 5.982 -6.021 7.978 1.00 86.25 167 ARG A C 1
ATOM 1347 O O . ARG A 1 167 ? 7.187 -6.253 8.013 1.00 86.25 167 ARG A O 1
ATOM 1354 N N . ASP A 1 168 ? 5.029 -6.884 8.303 1.00 82.50 168 ASP A N 1
ATOM 1355 C CA . ASP A 1 168 ? 5.220 -8.256 8.766 1.00 82.50 168 ASP A CA 1
ATOM 1356 C C . ASP A 1 168 ? 4.131 -9.151 8.154 1.00 82.50 168 ASP A C 1
ATOM 1358 O O . ASP A 1 168 ? 3.024 -8.673 7.891 1.00 82.50 168 ASP A O 1
ATOM 1362 N N . GLU A 1 169 ? 4.437 -10.429 7.916 1.00 82.12 169 GLU A N 1
ATOM 1363 C CA . GLU A 1 169 ? 3.519 -11.396 7.284 1.00 82.12 169 GLU A CA 1
ATOM 1364 C C . GLU A 1 169 ? 2.271 -11.659 8.143 1.00 82.12 169 GLU A C 1
ATOM 1366 O O . GLU A 1 169 ? 1.196 -11.893 7.610 1.00 82.12 169 GLU A O 1
ATOM 1371 N N . SER A 1 170 ? 2.382 -11.595 9.474 1.00 82.88 170 SER A N 1
ATOM 1372 C CA . SER A 1 170 ? 1.279 -11.943 10.379 1.00 82.88 170 SER A CA 1
ATOM 1373 C C . SER A 1 170 ? 0.335 -10.785 10.699 1.00 82.88 170 SER A C 1
ATOM 1375 O O . SER A 1 170 ? -0.778 -11.033 11.144 1.00 82.88 170 SER A O 1
ATOM 1377 N N . ASN A 1 171 ? 0.754 -9.530 10.516 1.00 85.50 171 ASN A N 1
ATOM 1378 C CA . ASN A 1 171 ? -0.025 -8.341 10.887 1.00 85.50 171 ASN A CA 1
ATOM 1379 C C . ASN A 1 171 ? -0.084 -7.321 9.742 1.00 85.50 171 ASN A C 1
ATOM 1381 O O . ASN A 1 171 ? 0.330 -6.173 9.895 1.00 85.50 171 ASN A O 1
ATOM 1385 N N . SER A 1 172 ? -0.595 -7.744 8.586 1.00 90.38 172 SER A N 1
ATOM 1386 C CA . SER A 1 172 ? -0.798 -6.852 7.444 1.00 90.38 172 SER A CA 1
ATOM 1387 C C . SER A 1 172 ? -2.187 -6.236 7.427 1.00 90.38 172 SER A C 1
ATOM 1389 O O . SER A 1 172 ? -3.178 -6.930 7.197 1.00 90.38 172 SER A O 1
ATOM 1391 N N . LEU A 1 173 ? -2.269 -4.917 7.571 1.00 90.81 173 LEU A N 1
ATOM 1392 C CA . LEU A 1 173 ? -3.514 -4.189 7.327 1.00 90.81 173 LEU A CA 1
ATOM 1393 C C . LEU A 1 173 ? -3.856 -4.184 5.828 1.00 90.81 173 LEU A C 1
ATOM 1395 O O . LEU A 1 173 ? -5.031 -4.260 5.474 1.00 90.81 173 LEU A O 1
ATOM 1399 N N . LEU A 1 174 ? -2.844 -4.160 4.953 1.00 91.44 174 LEU A N 1
ATOM 1400 C CA . LEU A 1 174 ? -2.988 -4.255 3.498 1.00 91.44 174 LEU A CA 1
ATOM 1401 C C . LEU A 1 174 ? -3.662 -5.567 3.073 1.00 91.44 174 LEU A C 1
ATOM 1403 O O . LEU A 1 174 ? -4.699 -5.521 2.414 1.00 91.44 174 LEU A O 1
ATOM 1407 N N . GLU A 1 175 ? -3.112 -6.724 3.459 1.00 91.19 175 GLU A N 1
ATOM 1408 C CA . GLU A 1 175 ? -3.702 -8.028 3.117 1.00 91.19 175 GLU A CA 1
ATOM 1409 C C . GLU A 1 175 ? -5.065 -8.193 3.778 1.00 91.19 175 GLU A C 1
ATOM 1411 O O . GLU A 1 175 ? -6.001 -8.620 3.113 1.00 91.19 175 GLU A O 1
ATOM 1416 N N . ARG A 1 176 ? -5.226 -7.771 5.039 1.00 90.38 176 ARG A N 1
ATOM 1417 C CA . ARG A 1 176 ? -6.501 -7.929 5.745 1.00 90.38 176 ARG A CA 1
ATOM 1418 C C . ARG A 1 176 ? -7.650 -7.165 5.087 1.00 90.38 176 ARG A C 1
ATOM 1420 O O . ARG A 1 176 ? -8.766 -7.676 5.025 1.00 90.38 176 ARG A O 1
ATOM 1427 N N . ILE A 1 177 ? -7.394 -5.957 4.586 1.00 89.94 177 ILE A N 1
ATOM 1428 C CA . ILE A 1 177 ? -8.407 -5.183 3.856 1.00 89.94 177 ILE A CA 1
ATOM 1429 C C . ILE A 1 177 ? -8.683 -5.785 2.475 1.00 89.94 177 ILE A C 1
ATOM 1431 O O . ILE A 1 177 ? -9.831 -5.766 2.034 1.00 89.94 177 ILE A O 1
ATOM 1435 N N . ILE A 1 178 ? -7.671 -6.354 1.813 1.00 90.12 178 ILE A N 1
ATOM 1436 C CA . ILE A 1 178 ? -7.868 -7.087 0.555 1.00 90.12 178 ILE A CA 1
ATOM 1437 C C . ILE A 1 178 ? -8.713 -8.340 0.773 1.00 90.12 178 ILE A C 1
ATOM 1439 O O . ILE A 1 178 ? -9.707 -8.518 0.081 1.00 90.12 178 ILE A O 1
ATOM 1443 N N . GLU A 1 179 ? -8.407 -9.146 1.788 1.00 88.94 179 GLU A N 1
ATOM 1444 C CA . GLU A 1 179 ? -9.202 -10.319 2.158 1.00 88.94 179 GLU A CA 1
ATOM 1445 C C . GLU A 1 179 ? -10.663 -9.963 2.442 1.00 88.94 179 GLU A C 1
ATOM 1447 O O . GLU A 1 179 ? -11.570 -10.649 1.971 1.00 88.94 179 GLU A O 1
ATOM 1452 N N . ALA A 1 180 ? -10.899 -8.900 3.215 1.00 87.81 180 ALA A N 1
ATOM 1453 C CA . ALA A 1 180 ? -12.247 -8.477 3.575 1.00 87.81 180 ALA A CA 1
ATOM 1454 C C . ALA A 1 180 ? -13.046 -8.004 2.348 1.00 87.81 180 ALA A C 1
ATOM 1456 O O . ALA A 1 180 ? -14.225 -8.334 2.221 1.00 87.81 180 ALA A O 1
ATOM 1457 N N . ASN A 1 181 ? -12.394 -7.294 1.424 1.00 86.94 181 ASN A N 1
ATOM 1458 C CA . ASN A 1 181 ? -12.991 -6.898 0.153 1.00 86.94 181 ASN A CA 1
ATOM 1459 C C . ASN A 1 181 ? -13.273 -8.099 -0.764 1.00 86.94 181 ASN A C 1
ATOM 1461 O O . ASN A 1 181 ? -14.355 -8.216 -1.332 1.00 86.94 181 ASN A O 1
ATOM 1465 N N . ASP A 1 182 ? -12.298 -8.991 -0.930 1.00 88.25 182 ASP A N 1
ATOM 1466 C CA . ASP A 1 182 ? -12.419 -10.139 -1.826 1.00 88.25 182 ASP A CA 1
ATOM 1467 C C . ASP A 1 182 ? -13.529 -11.087 -1.365 1.00 88.25 182 ASP A C 1
ATOM 1469 O O . ASP A 1 182 ? -14.267 -11.622 -2.194 1.00 88.25 182 ASP A O 1
ATOM 1473 N N . GLN A 1 183 ? -13.698 -11.252 -0.048 1.00 85.56 183 GLN A N 1
ATOM 1474 C CA . GLN A 1 183 ? -14.845 -11.958 0.524 1.00 85.56 183 GLN A CA 1
ATOM 1475 C C . GLN A 1 183 ? -16.161 -11.287 0.131 1.00 85.56 183 GLN A C 1
ATOM 1477 O O . GLN A 1 183 ? -17.034 -11.972 -0.397 1.00 85.56 183 GLN A O 1
ATOM 1482 N N . GLU A 1 184 ? -16.275 -9.968 0.312 1.00 84.44 184 GLU A N 1
ATOM 1483 C CA . GLU A 1 184 ? -17.489 -9.218 -0.028 1.00 84.44 184 GLU A CA 1
ATOM 1484 C C . GLU A 1 184 ? -17.889 -9.397 -1.499 1.00 84.44 184 GLU A C 1
ATOM 1486 O O . GLU A 1 184 ? -19.046 -9.676 -1.820 1.00 84.44 184 GLU A O 1
ATOM 1491 N N . VAL A 1 185 ? -16.917 -9.327 -2.408 1.00 84.44 185 VAL A N 1
ATOM 1492 C CA . VAL A 1 185 ? -17.173 -9.480 -3.844 1.00 84.44 185 VAL A CA 1
ATOM 1493 C C . VAL A 1 185 ? -17.525 -10.924 -4.225 1.00 84.44 185 VAL A C 1
ATOM 1495 O O . VAL A 1 185 ? -18.412 -11.142 -5.054 1.00 84.44 185 VAL A O 1
ATOM 1498 N N . VAL A 1 186 ? -16.841 -11.924 -3.656 1.00 83.69 186 VAL A N 1
ATOM 1499 C CA . VAL A 1 186 ? -17.007 -13.338 -4.041 1.00 83.69 186 VAL A CA 1
ATOM 1500 C C . VAL A 1 186 ? -18.253 -13.961 -3.429 1.00 83.69 186 VAL A C 1
ATOM 1502 O O . VAL A 1 186 ? -18.993 -14.645 -4.139 1.00 83.69 186 VAL A O 1
ATOM 1505 N N . SER A 1 187 ? -18.480 -13.774 -2.128 1.00 80.00 187 SER A N 1
ATOM 1506 C CA . SER A 1 187 ? -19.626 -14.382 -1.448 1.00 80.00 187 SER A CA 1
ATOM 1507 C C . SER A 1 187 ? -20.895 -13.544 -1.558 1.00 80.00 187 SER A C 1
ATOM 1509 O O . SER A 1 187 ? -21.964 -14.043 -1.220 1.00 80.00 187 SER A O 1
ATOM 1511 N N . GLN A 1 188 ? -20.795 -12.308 -2.069 1.00 77.00 188 GLN A N 1
ATOM 1512 C CA . GLN A 1 188 ? -21.875 -11.315 -2.039 1.00 77.00 188 GLN A CA 1
ATOM 1513 C C . GLN A 1 188 ? -22.382 -11.044 -0.613 1.00 77.00 188 GLN A C 1
ATOM 1515 O O . GLN A 1 188 ? -23.498 -10.551 -0.431 1.00 77.00 188 GLN A O 1
ATOM 1520 N N . ASP A 1 189 ? -21.569 -11.368 0.396 1.00 72.94 189 ASP A N 1
ATOM 1521 C CA . ASP A 1 189 ? -21.834 -11.018 1.782 1.00 72.94 189 ASP A CA 1
ATOM 1522 C C . ASP A 1 189 ? -21.291 -9.619 2.071 1.00 72.94 189 ASP A C 1
ATOM 1524 O O . ASP A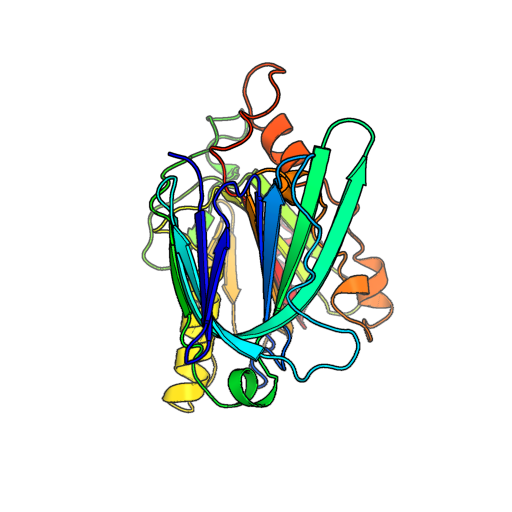 1 189 ? -20.311 -9.194 1.467 1.00 72.94 189 ASP A O 1
ATOM 1528 N N . PRO A 1 190 ? -21.879 -8.884 3.021 1.00 70.81 190 PRO A N 1
ATOM 1529 C CA . PRO A 1 190 ? -21.298 -7.625 3.462 1.00 70.81 190 PRO A CA 1
ATOM 1530 C C . PRO A 1 190 ? -19.882 -7.844 4.011 1.00 70.81 190 PRO A C 1
ATOM 1532 O O . PRO A 1 190 ? -19.624 -8.852 4.676 1.00 70.81 190 PRO A O 1
ATOM 1535 N N . PHE A 1 191 ? -18.999 -6.865 3.776 1.00 76.94 191 PHE A N 1
ATOM 1536 C CA . PHE A 1 191 ? -17.662 -6.776 4.374 1.00 76.94 191 PHE A CA 1
ATOM 1537 C C . PHE A 1 191 ? -17.677 -7.296 5.815 1.00 76.94 191 PHE A C 1
ATOM 1539 O O . PHE A 1 191 ? -18.398 -6.783 6.680 1.00 76.94 191 PHE A O 1
ATOM 1546 N N . ARG A 1 192 ? -16.903 -8.352 6.074 1.00 77.94 192 ARG A N 1
ATOM 1547 C CA . ARG A 1 192 ? -16.899 -8.988 7.386 1.00 77.94 192 ARG A CA 1
ATOM 1548 C C . ARG A 1 192 ? -16.136 -8.101 8.369 1.00 77.94 192 ARG A C 1
ATOM 1550 O O . ARG A 1 192 ? -14.951 -7.849 8.142 1.00 77.94 192 ARG A O 1
ATOM 1557 N N . PRO A 1 193 ? -16.766 -7.673 9.477 1.00 83.50 193 PRO A N 1
ATOM 1558 C CA . PRO A 1 193 ? -16.067 -6.887 10.472 1.00 83.50 193 PRO A CA 1
ATOM 1559 C C . PRO A 1 193 ? -14.862 -7.636 11.034 1.00 83.50 193 PRO A C 1
ATOM 1561 O O . PRO A 1 193 ? -14.911 -8.858 11.209 1.00 83.50 193 PRO A O 1
ATOM 1564 N N . PHE A 1 194 ? -13.804 -6.900 11.353 1.00 88.19 194 PHE A N 1
ATOM 1565 C CA . PHE A 1 194 ? -12.669 -7.434 12.097 1.00 88.19 194 PHE A CA 1
ATOM 1566 C C . PHE A 1 194 ? -12.147 -6.410 13.098 1.00 88.19 194 PHE A C 1
ATOM 1568 O O . PHE A 1 194 ? -12.284 -5.199 12.917 1.00 88.19 194 PHE A O 1
ATOM 1575 N N . THR A 1 195 ? -11.528 -6.915 14.159 1.00 89.88 195 THR A N 1
ATOM 1576 C CA . THR A 1 195 ? -11.050 -6.084 15.262 1.00 89.88 195 THR A CA 1
ATOM 1577 C C . THR A 1 195 ? -9.558 -5.802 15.128 1.00 89.88 195 THR A C 1
ATOM 1579 O O . THR A 1 195 ? -8.749 -6.708 14.907 1.00 89.88 195 THR A O 1
ATOM 1582 N N . ILE A 1 196 ? -9.187 -4.543 15.338 1.00 90.88 196 ILE A N 1
ATOM 1583 C CA . ILE A 1 196 ? -7.820 -4.114 15.623 1.00 90.88 196 ILE A CA 1
ATOM 1584 C C . ILE A 1 196 ? -7.730 -3.911 17.133 1.00 90.88 196 ILE A C 1
ATOM 1586 O O . ILE A 1 196 ? -8.404 -3.047 17.690 1.00 90.88 196 ILE A O 1
ATOM 1590 N N . SER A 1 197 ? -6.914 -4.709 17.818 1.00 90.44 197 SER A N 1
ATOM 1591 C CA . SER A 1 197 ? -6.629 -4.471 19.237 1.00 90.44 197 SER A CA 1
ATOM 1592 C C . SER A 1 197 ? -5.377 -3.624 19.351 1.00 90.44 197 SER A C 1
ATOM 1594 O O . SER A 1 197 ? -4.313 -4.053 18.919 1.00 90.44 197 SER A O 1
ATOM 1596 N N . LEU A 1 198 ? -5.505 -2.451 19.944 1.00 88.25 198 LEU A N 1
ATOM 1597 C CA . LEU A 1 198 ? -4.403 -1.632 20.423 1.00 88.25 198 LEU A CA 1
ATOM 1598 C C . LEU A 1 198 ? -4.180 -1.939 21.911 1.00 88.25 198 LEU A C 1
ATOM 1600 O O . LEU A 1 198 ? -4.982 -2.625 22.550 1.00 88.25 198 LEU A O 1
ATOM 1604 N N . SER A 1 199 ? -3.093 -1.437 22.479 1.00 84.12 199 SER A N 1
ATOM 1605 C CA . SER A 1 199 ? -2.746 -1.688 23.882 1.00 84.12 199 SER A CA 1
ATOM 1606 C C . SER A 1 199 ? -3.790 -1.208 24.888 1.00 84.12 199 SER A C 1
ATOM 1608 O O . SER A 1 199 ? -3.997 -1.859 25.909 1.00 84.12 199 SER A O 1
ATOM 1610 N N . SER A 1 200 ? -4.453 -0.086 24.607 1.00 77.69 200 SER A N 1
ATOM 1611 C CA . SER A 1 200 ? -5.427 0.539 25.508 1.00 77.69 200 SER A CA 1
ATOM 1612 C C . SER A 1 200 ? -6.884 0.325 25.094 1.00 77.69 200 SER A C 1
ATOM 1614 O O . SER A 1 200 ? -7.786 0.545 25.900 1.00 77.69 200 SER A O 1
ATOM 1616 N N . ASN A 1 201 ? -7.143 -0.094 23.856 1.00 81.62 201 ASN A N 1
ATOM 1617 C CA . ASN A 1 201 ? -8.478 -0.100 23.266 1.00 81.62 201 ASN A CA 1
ATOM 1618 C C . ASN A 1 201 ? -8.598 -1.080 22.092 1.00 81.62 201 ASN A C 1
ATOM 1620 O O . ASN A 1 201 ? -7.619 -1.483 21.472 1.00 81.62 201 ASN A O 1
ATOM 1624 N N . THR A 1 202 ? -9.830 -1.448 21.754 1.00 86.44 202 THR A N 1
ATOM 1625 C CA . THR A 1 202 ? -10.153 -2.244 20.567 1.00 86.44 202 THR A CA 1
ATOM 1626 C C . THR A 1 202 ? -10.985 -1.415 19.605 1.00 86.44 202 THR A C 1
ATOM 1628 O O . THR A 1 202 ? -11.896 -0.701 20.021 1.00 86.44 202 THR A O 1
ATOM 1631 N N . VAL A 1 203 ? -10.676 -1.520 18.319 1.00 87.00 203 VAL A N 1
ATOM 1632 C CA . VAL A 1 203 ? -11.405 -0.860 17.238 1.00 87.00 203 VAL A CA 1
ATOM 1633 C C . VAL A 1 203 ? -11.998 -1.930 16.347 1.00 87.00 203 VAL A C 1
ATOM 1635 O O . VAL A 1 203 ? -11.265 -2.669 15.691 1.00 87.00 203 VAL A O 1
ATOM 1638 N N . ASP A 1 204 ? -13.321 -1.987 16.305 1.00 86.69 204 ASP A N 1
ATOM 1639 C CA . ASP A 1 204 ? -14.032 -2.837 15.362 1.00 86.69 204 ASP A CA 1
ATOM 1640 C C . ASP A 1 204 ? -14.207 -2.084 14.046 1.00 86.69 204 ASP A C 1
ATOM 1642 O O . ASP A 1 204 ? -14.873 -1.045 13.987 1.00 86.69 204 ASP A O 1
ATOM 1646 N N . LEU A 1 205 ? -13.587 -2.604 12.988 1.00 87.12 205 LEU A N 1
ATOM 1647 C CA . LEU A 1 205 ? -13.800 -2.131 11.629 1.00 87.12 205 LEU A CA 1
ATOM 1648 C C . LEU A 1 205 ? -15.078 -2.778 11.100 1.00 87.12 205 LEU A C 1
ATOM 1650 O O . LEU A 1 205 ? -15.046 -3.896 10.599 1.00 87.12 205 LEU A O 1
ATOM 1654 N N . ASP A 1 206 ? -16.204 -2.084 11.251 1.00 84.56 206 ASP A N 1
ATOM 1655 C CA . ASP A 1 206 ? -17.533 -2.501 10.791 1.00 84.56 206 ASP A CA 1
ATOM 1656 C C . ASP A 1 206 ? -17.923 -1.697 9.537 1.00 84.56 206 ASP A C 1
ATOM 1658 O O . ASP A 1 206 ? -17.723 -0.481 9.515 1.00 84.56 206 ASP A O 1
ATOM 1662 N N . PRO A 1 207 ? -18.510 -2.308 8.492 1.00 80.88 207 PRO A N 1
ATOM 1663 C CA . PRO A 1 207 ? -18.847 -1.579 7.265 1.00 80.88 207 PRO A CA 1
ATOM 1664 C C . PRO A 1 207 ? -19.946 -0.527 7.448 1.00 80.88 207 PRO A C 1
ATOM 1666 O O . PRO A 1 207 ? -20.131 0.338 6.595 1.00 80.88 207 PRO A O 1
ATOM 1669 N N . ARG A 1 208 ? -20.701 -0.582 8.550 1.00 81.94 208 ARG A N 1
ATOM 1670 C CA . ARG A 1 208 ? -21.704 0.430 8.900 1.00 81.94 208 ARG A CA 1
ATOM 1671 C C . ARG A 1 208 ? -21.052 1.720 9.387 1.00 81.94 208 ARG A C 1
ATOM 1673 O O . ARG A 1 208 ? -21.616 2.793 9.170 1.00 81.94 208 ARG A O 1
ATOM 1680 N N . THR A 1 209 ? -19.895 1.616 10.041 1.00 83.38 209 THR A N 1
ATOM 1681 C CA . THR A 1 209 ? -19.179 2.756 10.626 1.00 83.38 209 THR A CA 1
ATOM 1682 C C . THR A 1 209 ? -17.992 3.190 9.776 1.00 83.38 209 THR A C 1
ATOM 1684 O O . THR A 1 209 ? -17.690 4.380 9.755 1.00 83.38 209 THR A O 1
ATOM 1687 N N . LEU A 1 210 ? -17.346 2.277 9.049 1.00 86.62 210 LEU A N 1
ATOM 1688 C CA . LEU A 1 210 ? -16.229 2.566 8.155 1.00 86.62 210 LEU A CA 1
ATOM 1689 C C . LEU A 1 210 ? -16.722 3.242 6.866 1.00 86.62 210 LEU A C 1
ATOM 1691 O O . LEU A 1 210 ? -17.545 2.706 6.129 1.00 86.62 210 LEU A O 1
ATOM 1695 N N . GLU A 1 211 ? -16.200 4.432 6.589 1.00 85.94 211 GLU A N 1
ATOM 1696 C CA . GLU A 1 211 ? -16.452 5.184 5.360 1.00 85.94 211 GLU A CA 1
ATOM 1697 C C . GLU A 1 211 ? -15.402 4.844 4.301 1.00 85.94 211 GLU A C 1
ATOM 1699 O O . GLU A 1 211 ? -15.751 4.424 3.202 1.00 85.94 211 GLU A O 1
ATOM 1704 N N . HIS A 1 212 ? -14.121 4.963 4.662 1.00 86.62 212 HIS A N 1
ATOM 1705 C CA . HIS A 1 212 ? -12.997 4.688 3.771 1.00 86.62 212 HIS A CA 1
ATOM 1706 C C . HIS A 1 212 ? -11.824 4.060 4.527 1.00 86.62 212 HIS A C 1
ATOM 1708 O O . HIS A 1 212 ? -11.510 4.455 5.653 1.00 86.62 212 HIS A O 1
ATOM 1714 N N . ALA A 1 213 ? -11.129 3.134 3.871 1.00 89.81 213 ALA A N 1
ATOM 1715 C CA . ALA A 1 213 ? -9.838 2.607 4.290 1.00 89.81 213 ALA A CA 1
ATOM 1716 C C . ALA A 1 213 ? -8.781 2.935 3.230 1.00 89.81 213 ALA A C 1
ATOM 1718 O O . ALA A 1 213 ? -8.835 2.436 2.109 1.00 89.81 213 ALA A O 1
ATOM 1719 N N . PHE A 1 214 ? -7.799 3.752 3.596 1.00 90.12 214 PHE A N 1
ATOM 1720 C CA . PHE A 1 214 ? -6.649 4.074 2.758 1.00 90.12 214 PHE A CA 1
ATOM 1721 C C . PHE A 1 214 ? -5.430 3.333 3.271 1.00 90.12 214 PHE A C 1
ATOM 1723 O O . PHE A 1 214 ? -5.037 3.537 4.421 1.00 90.12 214 PHE A O 1
ATOM 1730 N N . ILE A 1 215 ? -4.818 2.507 2.432 1.00 91.31 215 ILE A N 1
ATOM 1731 C CA . ILE A 1 215 ? -3.618 1.760 2.792 1.00 91.31 215 ILE A CA 1
ATOM 1732 C C . ILE A 1 215 ? -2.469 2.166 1.877 1.00 91.31 215 ILE A C 1
ATOM 1734 O O . ILE A 1 215 ? -2.626 2.246 0.661 1.00 91.31 215 ILE A O 1
ATOM 1738 N N . ASP A 1 216 ? -1.305 2.394 2.476 1.00 91.69 216 ASP A N 1
ATOM 1739 C CA . ASP A 1 216 ? -0.046 2.668 1.801 1.00 91.69 216 ASP A CA 1
ATOM 1740 C C . ASP A 1 216 ? 1.053 1.763 2.344 1.00 91.69 216 ASP A C 1
ATOM 1742 O O . ASP A 1 216 ? 1.376 1.813 3.525 1.00 91.69 216 ASP A O 1
ATOM 1746 N N . GLU A 1 217 ? 1.700 1.000 1.476 1.00 93.19 217 GLU A N 1
ATOM 1747 C CA . GLU A 1 217 ? 2.936 0.292 1.780 1.00 93.19 217 GLU A CA 1
ATOM 1748 C C . GLU A 1 217 ? 4.086 0.939 1.003 1.00 93.19 217 GLU A C 1
ATOM 1750 O O . GLU A 1 217 ? 4.053 0.968 -0.225 1.00 93.19 217 GLU A O 1
ATOM 1755 N N . SER A 1 218 ? 5.123 1.426 1.689 1.00 91.94 218 SER A N 1
ATOM 1756 C CA . SER A 1 218 ? 6.288 2.062 1.060 1.00 91.94 218 SER A CA 1
ATOM 1757 C C . SER A 1 218 ? 7.599 1.392 1.445 1.00 91.94 218 SER A C 1
ATOM 1759 O O . SER A 1 218 ? 7.832 1.025 2.598 1.00 91.94 218 SER A O 1
ATOM 1761 N N . PHE A 1 219 ? 8.518 1.341 0.483 1.00 91.06 219 PHE A N 1
ATOM 1762 C CA . PHE A 1 219 ? 9.879 0.852 0.669 1.00 91.06 219 PHE A CA 1
ATOM 1763 C C . PHE A 1 219 ? 10.908 1.757 -0.016 1.00 91.06 219 PHE A C 1
ATOM 1765 O O . PHE A 1 219 ? 10.669 2.324 -1.088 1.00 91.06 219 PHE A O 1
ATOM 1772 N N . GLY A 1 220 ? 12.103 1.836 0.577 1.00 89.75 220 GLY A N 1
ATOM 1773 C CA . GLY A 1 220 ? 13.268 2.455 -0.050 1.00 89.75 220 GLY A CA 1
ATOM 1774 C C . GLY A 1 220 ? 13.075 3.948 -0.325 1.00 89.75 220 GLY A C 1
ATOM 1775 O O . GLY A 1 220 ? 12.829 4.717 0.605 1.00 89.75 220 GLY A O 1
ATOM 1776 N N . LEU A 1 221 ? 13.204 4.381 -1.584 1.00 88.12 221 LEU A N 1
ATOM 1777 C CA . LEU A 1 221 ? 13.007 5.792 -1.956 1.00 88.12 221 LEU A CA 1
ATOM 1778 C C . LEU A 1 221 ? 11.592 6.306 -1.662 1.00 88.12 221 LEU A C 1
ATOM 1780 O O . LEU A 1 221 ? 11.450 7.478 -1.332 1.00 88.12 221 LEU A O 1
ATOM 1784 N N . PHE A 1 222 ? 10.564 5.451 -1.694 1.00 88.62 222 PHE A N 1
ATOM 1785 C CA . PHE A 1 222 ? 9.197 5.871 -1.366 1.00 88.62 222 PHE A CA 1
ATOM 1786 C C . PHE A 1 222 ? 8.978 6.167 0.121 1.00 88.62 222 PHE A C 1
ATOM 1788 O O . PHE A 1 222 ? 7.936 6.708 0.475 1.00 88.62 222 PHE A O 1
ATOM 1795 N N . LEU A 1 223 ? 9.948 5.866 0.993 1.00 87.12 223 LEU A N 1
ATOM 1796 C CA . LEU A 1 223 ? 9.881 6.259 2.404 1.00 87.12 223 LEU A CA 1
ATOM 1797 C C . LEU A 1 223 ? 10.014 7.778 2.597 1.00 87.12 223 LEU A C 1
ATOM 1799 O O . LEU A 1 223 ? 9.552 8.301 3.605 1.00 87.12 223 LEU A O 1
ATOM 1803 N N . ASP A 1 224 ? 10.641 8.471 1.641 1.00 82.12 224 ASP A N 1
ATOM 1804 C CA . ASP A 1 224 ? 10.801 9.933 1.657 1.00 82.12 224 ASP A CA 1
ATOM 1805 C C . ASP A 1 224 ? 9.536 10.675 1.209 1.00 82.12 224 ASP A C 1
ATOM 1807 O O . ASP A 1 224 ? 9.415 11.882 1.411 1.00 82.12 224 ASP A O 1
ATOM 1811 N N . TYR A 1 225 ? 8.590 9.965 0.594 1.00 77.31 225 TYR A N 1
ATOM 1812 C CA . TYR A 1 225 ? 7.351 10.555 0.115 1.00 77.31 225 TYR A CA 1
ATOM 1813 C C . TYR A 1 225 ? 6.293 10.414 1.207 1.00 77.31 225 TYR A C 1
ATOM 1815 O O . TYR A 1 225 ? 6.027 9.293 1.649 1.00 77.31 225 TYR A O 1
ATOM 1823 N N . PRO A 1 226 ? 5.677 11.519 1.655 1.00 68.25 226 PRO A N 1
ATOM 1824 C CA . PRO A 1 226 ? 4.635 11.441 2.660 1.00 68.25 226 PRO A CA 1
ATOM 1825 C C . PRO A 1 226 ? 3.429 10.658 2.131 1.00 68.25 226 PRO A C 1
ATOM 1827 O O . PRO A 1 226 ? 3.151 10.608 0.923 1.00 68.25 226 PRO A O 1
ATOM 1830 N N . SER A 1 227 ? 2.687 10.053 3.054 1.00 65.12 227 SER A N 1
ATOM 1831 C CA . SER A 1 227 ? 1.355 9.544 2.743 1.00 65.12 227 SER A CA 1
ATOM 1832 C C . SER A 1 227 ? 0.456 10.711 2.320 1.00 65.12 227 SER A C 1
ATOM 1834 O O . SER A 1 227 ? 0.561 11.796 2.902 1.00 65.12 227 SER A O 1
ATOM 1836 N N . PRO A 1 228 ? -0.405 10.540 1.304 1.00 64.19 228 PRO A N 1
ATOM 1837 C CA . PRO A 1 228 ? -1.327 11.573 0.877 1.00 64.19 228 PRO A CA 1
ATOM 1838 C C . PRO A 1 228 ? -2.198 12.026 2.053 1.00 64.19 228 PRO A C 1
ATOM 1840 O O . PRO A 1 228 ? -2.532 11.275 2.980 1.00 64.19 228 PRO A O 1
ATOM 1843 N N . THR A 1 229 ? -2.530 13.313 2.032 1.00 64.44 229 THR A N 1
ATOM 1844 C CA . THR A 1 229 ? -3.418 13.906 3.032 1.00 64.44 229 THR A CA 1
ATOM 1845 C C . THR A 1 229 ? -4.847 13.429 2.797 1.00 64.44 229 THR A C 1
ATOM 1847 O O . THR A 1 229 ? -5.197 13.080 1.670 1.00 64.44 229 THR A O 1
ATOM 1850 N N . LEU A 1 230 ? -5.703 13.459 3.823 1.00 60.09 230 LEU A N 1
ATOM 1851 C CA . LEU A 1 230 ? -7.118 13.089 3.664 1.00 60.09 230 LEU A CA 1
ATOM 1852 C C . LEU A 1 230 ? -7.810 13.889 2.555 1.00 60.09 230 LEU A C 1
ATOM 1854 O O . LEU A 1 230 ? -8.568 13.323 1.783 1.00 60.09 230 LEU A O 1
ATOM 1858 N N . THR A 1 231 ? -7.489 15.175 2.414 1.00 58.94 231 THR A N 1
ATOM 1859 C CA . THR A 1 231 ? -7.998 16.027 1.328 1.00 58.94 231 THR A CA 1
ATOM 1860 C C . THR A 1 231 ? -7.516 15.614 -0.058 1.00 58.94 231 THR A C 1
ATOM 1862 O O . THR A 1 231 ? -8.233 15.803 -1.028 1.00 58.94 231 THR A O 1
A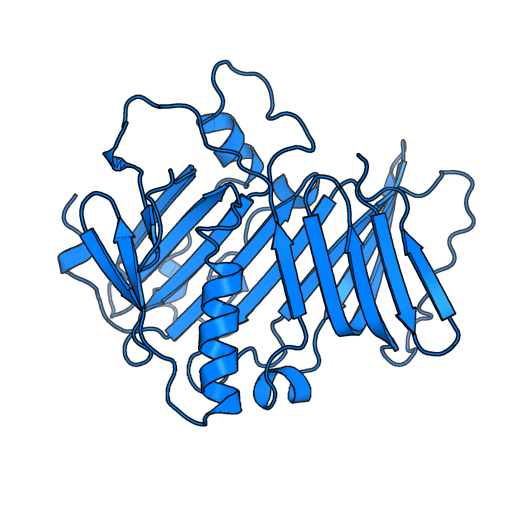TOM 1865 N N . THR A 1 232 ? -6.310 15.050 -0.169 1.00 60.59 232 THR A N 1
ATOM 1866 C CA . THR A 1 232 ? -5.825 14.461 -1.429 1.00 60.59 232 THR A CA 1
ATOM 1867 C C . THR A 1 232 ? -6.517 13.130 -1.721 1.00 60.59 232 THR A C 1
ATOM 1869 O O . THR A 1 232 ? -6.689 12.759 -2.872 1.00 60.59 232 THR A O 1
ATOM 1872 N N . LEU A 1 233 ? -6.890 12.405 -0.669 1.00 58.78 233 LEU A N 1
ATOM 1873 C CA . LEU A 1 233 ? -7.492 11.078 -0.734 1.00 58.78 233 LEU A CA 1
ATOM 1874 C C . LEU A 1 233 ? -9.012 11.097 -0.951 1.00 58.78 233 LEU A C 1
ATOM 1876 O O . LEU A 1 233 ? -9.573 10.131 -1.457 1.00 58.78 233 LEU A O 1
ATOM 1880 N N . THR A 1 234 ? -9.675 12.190 -0.585 1.00 58.41 234 THR A N 1
ATOM 1881 C CA . THR A 1 234 ? -11.119 12.388 -0.729 1.00 58.41 234 THR A CA 1
ATOM 1882 C C . THR A 1 234 ? -11.340 13.657 -1.548 1.00 58.41 234 THR A C 1
ATOM 1884 O O . THR A 1 234 ? -11.456 14.750 -1.007 1.00 58.41 234 THR A O 1
ATOM 1887 N N . GLU A 1 235 ? -11.378 13.542 -2.881 1.00 46.53 235 GLU A N 1
ATOM 1888 C CA . GLU A 1 235 ? -11.566 14.697 -3.789 1.00 46.53 235 GLU A CA 1
ATOM 1889 C C . GLU A 1 235 ? -12.885 15.464 -3.533 1.00 46.53 235 GLU A C 1
ATOM 1891 O O . GLU A 1 235 ? -13.040 16.597 -3.980 1.00 46.53 235 GLU A O 1
ATOM 1896 N N . ASN A 1 236 ? -13.797 14.887 -2.739 1.00 47.06 236 ASN A N 1
ATOM 1897 C CA . ASN A 1 236 ? -15.032 15.500 -2.246 1.00 47.06 236 ASN A CA 1
ATOM 1898 C C . ASN A 1 236 ? -15.125 15.515 -0.707 1.00 47.06 236 ASN A C 1
ATOM 1900 O O . ASN A 1 236 ? -16.231 15.437 -0.169 1.00 47.06 236 ASN A O 1
ATOM 1904 N N . ALA A 1 237 ? -13.990 15.574 0.004 1.00 50.78 237 ALA A N 1
ATOM 1905 C CA . ALA A 1 237 ? -13.964 15.595 1.466 1.00 50.78 237 ALA A CA 1
ATOM 1906 C C . ALA A 1 237 ? -14.959 16.631 1.992 1.00 50.78 237 ALA A C 1
ATOM 1908 O O . ALA A 1 237 ? -14.904 17.808 1.611 1.00 50.78 237 ALA A O 1
ATOM 1909 N N . HIS A 1 238 ? -15.842 16.225 2.903 1.00 53.16 238 HIS A N 1
ATOM 1910 C CA . HIS A 1 238 ? -16.661 17.197 3.611 1.00 53.16 238 HIS A CA 1
ATOM 1911 C C . HIS A 1 238 ? -15.715 18.219 4.282 1.00 53.16 238 HIS A C 1
ATOM 1913 O O . HIS A 1 238 ? -14.675 17.817 4.809 1.00 53.16 238 HIS A O 1
ATOM 1919 N N . PRO A 1 239 ? -16.028 19.527 4.336 1.00 50.78 239 PRO A N 1
ATOM 1920 C CA . PRO A 1 239 ? -15.142 20.530 4.944 1.00 50.78 239 PRO A CA 1
ATOM 1921 C C . PRO A 1 239 ? -14.681 20.185 6.375 1.00 50.78 239 PRO A C 1
ATOM 1923 O O . PRO A 1 239 ? -13.596 20.577 6.798 1.00 50.78 239 PRO A O 1
ATOM 1926 N N . ALA A 1 240 ? -15.478 19.397 7.106 1.00 50.78 240 ALA A N 1
ATOM 1927 C CA . ALA A 1 240 ? -15.120 18.857 8.421 1.00 50.78 240 ALA A CA 1
ATOM 1928 C C . ALA A 1 240 ? -14.007 17.781 8.381 1.00 50.78 240 ALA A C 1
ATOM 1930 O O . ALA A 1 240 ? -13.196 17.726 9.300 1.00 50.78 240 ALA A O 1
ATOM 1931 N N . GLN A 1 241 ? -13.923 16.970 7.321 1.00 52.19 241 GLN A N 1
ATOM 1932 C CA . GLN A 1 241 ? -12.831 16.015 7.074 1.00 52.19 241 GLN A CA 1
ATOM 1933 C C . GLN A 1 241 ? -11.559 16.740 6.599 1.00 52.19 241 GLN A C 1
ATOM 1935 O O . GLN A 1 241 ? -10.450 16.341 6.946 1.00 52.19 241 GLN A O 1
ATOM 1940 N N . ALA A 1 242 ? -11.702 17.860 5.880 1.00 52.12 242 ALA A N 1
ATOM 1941 C CA . ALA A 1 242 ? -10.573 18.711 5.500 1.00 52.12 242 ALA A CA 1
ATOM 1942 C C . ALA A 1 242 ? -9.891 19.386 6.708 1.00 52.12 242 ALA A C 1
ATOM 1944 O O . ALA A 1 242 ? -8.688 19.630 6.680 1.00 52.12 242 ALA A O 1
ATOM 1945 N N . ALA A 1 243 ? -10.629 19.636 7.796 1.00 48.25 243 ALA A N 1
ATOM 1946 C CA . ALA A 1 243 ? -10.065 20.108 9.065 1.00 48.25 243 ALA A CA 1
ATOM 1947 C C . ALA A 1 243 ? -9.288 19.016 9.827 1.00 48.25 243 ALA A C 1
ATOM 1949 O O . ALA A 1 243 ? -8.490 19.334 10.706 1.00 48.25 243 ALA A O 1
ATOM 1950 N N . LEU A 1 244 ? -9.469 17.740 9.465 1.00 50.72 244 LEU A N 1
ATOM 1951 C CA . LEU A 1 244 ? -8.708 16.602 9.989 1.00 50.72 244 LEU A CA 1
ATOM 1952 C C . LEU A 1 244 ? -7.397 16.387 9.208 1.00 50.72 244 LEU A C 1
ATOM 1954 O O . LEU A 1 244 ? -6.886 15.271 9.102 1.00 50.72 244 LEU A O 1
ATOM 1958 N N . GLN A 1 245 ? -6.814 17.459 8.671 1.00 54.56 245 GLN A N 1
ATOM 1959 C CA . GLN A 1 245 ? -5.495 17.404 8.058 1.00 54.56 245 GLN A CA 1
ATOM 1960 C C . GLN A 1 245 ? -4.422 17.144 9.111 1.00 54.56 245 GLN A C 1
ATOM 1962 O O . GLN A 1 245 ? -4.134 17.962 9.981 1.00 54.56 245 GLN A O 1
ATOM 1967 N N . VAL A 1 246 ? -3.798 15.982 8.987 1.00 51.81 246 VAL A N 1
ATOM 1968 C CA . VAL A 1 246 ? -2.609 15.629 9.743 1.00 51.81 246 VAL A CA 1
ATOM 1969 C C . VAL A 1 246 ? -1.387 16.190 9.012 1.00 51.81 246 VAL A C 1
ATOM 1971 O O . VAL A 1 246 ? -1.113 15.732 7.898 1.00 51.81 246 VAL A O 1
ATOM 1974 N N . PRO A 1 247 ? -0.603 17.115 9.596 1.00 53.44 247 PRO A N 1
ATOM 1975 C CA . PRO A 1 247 ? 0.781 17.292 9.175 1.00 53.44 247 PRO A CA 1
ATOM 1976 C C . PRO A 1 247 ? 1.516 15.984 9.477 1.00 53.44 247 PRO A C 1
ATOM 1978 O O . PRO A 1 247 ? 1.777 15.657 10.633 1.00 53.44 247 PRO A O 1
ATOM 1981 N N . TYR A 1 248 ? 1.744 15.177 8.444 1.00 63.16 248 TYR A N 1
ATOM 1982 C CA . TYR A 1 248 ? 2.274 13.832 8.615 1.00 63.16 248 TYR A CA 1
ATOM 1983 C C . TYR A 1 248 ? 3.774 13.803 8.353 1.00 63.16 248 TYR A C 1
ATOM 1985 O O . TYR A 1 248 ? 4.266 14.347 7.363 1.00 63.16 248 TYR A O 1
ATOM 1993 N N . TYR A 1 249 ? 4.476 13.136 9.258 1.00 68.81 249 TYR A N 1
ATOM 1994 C CA . TYR A 1 249 ? 5.865 12.743 9.099 1.00 68.81 249 TYR A CA 1
ATOM 1995 C C . TYR A 1 249 ? 6.001 11.802 7.901 1.00 68.81 249 TYR A C 1
ATOM 1997 O O . TYR A 1 249 ? 5.163 10.924 7.701 1.00 68.81 249 TYR A O 1
ATOM 2005 N N . SER A 1 250 ? 7.047 11.954 7.090 1.00 76.44 250 SER A N 1
ATOM 2006 C CA . SER A 1 250 ? 7.336 10.940 6.072 1.00 76.44 250 SER A CA 1
ATOM 2007 C C . SER A 1 250 ? 7.574 9.582 6.746 1.00 76.44 250 SER A C 1
ATOM 2009 O O . SER A 1 250 ? 7.954 9.513 7.918 1.00 76.44 250 SER A O 1
ATOM 2011 N N . HIS A 1 251 ? 7.395 8.471 6.027 1.00 83.56 251 HIS A N 1
ATOM 2012 C CA . HIS A 1 251 ? 7.722 7.159 6.595 1.00 83.56 251 HIS A CA 1
ATOM 2013 C C . HIS A 1 251 ? 9.191 7.087 7.048 1.00 83.56 251 HIS A C 1
ATOM 2015 O O . HIS A 1 251 ? 9.503 6.409 8.025 1.00 83.56 251 HIS A O 1
ATOM 2021 N N . ARG A 1 252 ? 10.098 7.827 6.394 1.00 81.31 252 ARG A N 1
ATOM 2022 C CA . ARG A 1 252 ? 11.479 7.986 6.861 1.00 81.31 252 ARG A CA 1
ATOM 2023 C C . ARG A 1 252 ? 11.563 8.709 8.202 1.00 81.31 252 ARG A C 1
ATOM 2025 O O . ARG A 1 252 ? 12.335 8.265 9.048 1.00 81.31 252 ARG A O 1
ATOM 2032 N N . ASP A 1 253 ? 10.811 9.786 8.392 1.00 79.62 253 ASP A N 1
ATOM 2033 C CA . ASP A 1 253 ? 1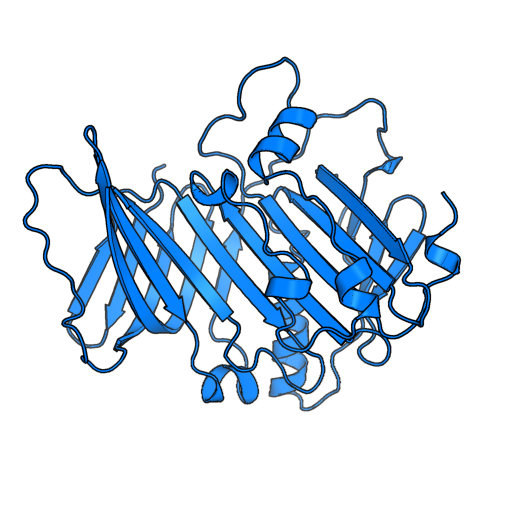0.802 10.518 9.660 1.00 79.62 253 ASP A CA 1
ATOM 2034 C C . ASP A 1 253 ? 10.346 9.593 10.798 1.00 79.62 253 ASP A C 1
ATOM 2036 O O . ASP A 1 253 ? 11.028 9.496 11.817 1.00 79.62 253 ASP A O 1
ATOM 2040 N N . LEU A 1 254 ? 9.287 8.805 10.579 1.00 79.12 254 LEU A N 1
ATOM 2041 C CA . LEU A 1 254 ? 8.807 7.811 11.551 1.00 79.12 254 LEU A CA 1
ATOM 2042 C C . LEU A 1 254 ? 9.875 6.773 11.906 1.00 79.12 254 LEU A C 1
ATOM 2044 O O . LEU A 1 254 ? 10.135 6.527 13.081 1.00 79.12 254 LEU A O 1
ATOM 2048 N N . LEU A 1 255 ? 10.548 6.207 10.903 1.00 79.25 255 LEU A N 1
ATOM 2049 C CA . LEU A 1 255 ? 11.657 5.278 11.134 1.00 79.25 255 LEU A CA 1
ATOM 2050 C C . LEU A 1 255 ? 12.815 5.940 11.894 1.00 79.25 255 LEU A C 1
ATOM 2052 O O . LEU A 1 255 ? 13.474 5.291 12.703 1.00 79.25 255 LEU A O 1
ATOM 2056 N N . SER A 1 256 ? 13.065 7.230 11.655 1.00 76.81 256 SER A N 1
ATOM 2057 C CA . SER A 1 256 ? 14.134 7.976 12.322 1.00 76.81 256 SER A CA 1
ATOM 2058 C C . SER A 1 256 ? 13.841 8.254 13.799 1.00 76.81 256 SER A C 1
ATOM 2060 O O . SER A 1 256 ? 14.774 8.276 14.597 1.00 76.81 256 SER A O 1
ATOM 2062 N N . PHE A 1 257 ? 12.568 8.410 14.179 1.00 73.75 257 PHE A N 1
ATOM 2063 C CA . PHE A 1 257 ? 12.169 8.601 15.577 1.00 73.75 257 PHE A CA 1
ATOM 2064 C C . PHE A 1 257 ? 12.289 7.329 16.411 1.00 73.75 257 PHE A C 1
ATOM 2066 O O . PHE A 1 257 ? 12.520 7.408 17.615 1.00 73.75 257 PHE A O 1
ATOM 2073 N N . VAL A 1 258 ? 12.140 6.168 15.772 1.00 69.69 258 VAL A N 1
ATOM 2074 C CA . VAL A 1 258 ? 12.130 4.868 16.451 1.00 69.69 258 VAL A CA 1
ATOM 2075 C C . VAL A 1 258 ? 13.497 4.173 16.402 1.00 69.69 258 VAL A C 1
ATOM 2077 O O . VAL A 1 258 ? 13.802 3.337 17.250 1.00 69.69 258 VAL A O 1
ATOM 2080 N N . GLY A 1 259 ? 14.360 4.531 15.448 1.00 62.03 259 GLY A N 1
ATOM 2081 C CA . GLY A 1 259 ? 15.730 4.029 15.391 1.00 62.03 259 GLY A CA 1
ATOM 2082 C C . GLY A 1 259 ? 16.581 4.553 16.550 1.00 62.03 259 GLY A C 1
ATOM 2083 O O . GLY A 1 259 ? 16.759 5.762 16.716 1.00 62.03 259 GLY A O 1
ATOM 2084 N N . ALA A 1 260 ? 17.177 3.655 17.337 1.00 47.12 260 ALA A N 1
ATOM 2085 C CA . ALA A 1 260 ? 18.160 4.057 18.328 1.00 47.12 260 ALA A CA 1
ATOM 2086 C C . ALA A 1 260 ? 19.359 4.750 17.650 1.00 47.12 260 ALA A C 1
ATOM 2088 O O . ALA A 1 260 ? 20.045 4.181 16.803 1.00 47.12 260 ALA A O 1
ATOM 2089 N N . ARG A 1 261 ? 19.667 5.967 18.122 1.00 44.97 261 ARG A N 1
ATOM 2090 C CA . ARG A 1 261 ? 20.939 6.695 17.930 1.00 44.97 261 ARG A CA 1
ATOM 2091 C C . ARG A 1 261 ? 21.182 7.377 16.581 1.00 44.97 261 ARG A C 1
ATOM 2093 O O . ARG A 1 261 ? 22.238 7.159 16.002 1.00 44.97 261 ARG A O 1
ATOM 2100 N N . GLY A 1 262 ? 20.315 8.280 16.118 1.00 41.72 262 GLY A N 1
ATOM 2101 C CA . GLY A 1 262 ? 20.728 9.334 15.165 1.00 41.72 262 GLY A CA 1
ATOM 2102 C C . GLY A 1 262 ? 21.412 8.853 13.871 1.00 41.72 262 GLY A C 1
ATOM 2103 O O . GLY A 1 262 ? 22.092 9.632 13.203 1.00 41.72 262 GLY A O 1
ATOM 2104 N N . LEU A 1 263 ? 21.256 7.575 13.527 1.00 39.28 263 LEU A N 1
ATOM 2105 C CA . LEU A 1 263 ? 21.713 6.979 12.290 1.00 39.28 263 LEU A CA 1
ATOM 2106 C C . LEU A 1 263 ? 20.493 6.948 11.374 1.00 39.28 263 LEU A C 1
ATOM 2108 O O . LEU A 1 263 ? 19.429 6.499 11.805 1.00 39.28 263 LEU A O 1
ATOM 2112 N N . PRO A 1 264 ? 20.604 7.435 10.128 1.00 48.12 264 PRO A N 1
ATOM 2113 C CA . PRO A 1 264 ? 19.498 7.339 9.193 1.00 48.12 264 PRO A CA 1
ATOM 2114 C C . PRO A 1 264 ? 19.096 5.862 9.065 1.00 48.12 264 PRO A C 1
ATOM 2116 O O . PRO A 1 264 ? 19.994 5.015 8.963 1.00 48.12 264 PRO A O 1
ATOM 2119 N N . PRO A 1 265 ? 17.788 5.539 9.073 1.00 52.16 265 PRO A N 1
ATOM 2120 C CA . PRO A 1 265 ? 17.321 4.166 8.918 1.00 52.16 265 PRO A CA 1
ATOM 2121 C C . PRO A 1 265 ? 18.018 3.550 7.710 1.00 52.16 265 PRO A C 1
ATOM 2123 O O . PRO A 1 265 ? 18.156 4.205 6.668 1.00 52.16 265 PRO A O 1
ATOM 2126 N N . SER A 1 266 ? 18.539 2.330 7.866 1.00 49.91 266 SER A N 1
ATOM 2127 C CA . SER A 1 266 ? 19.322 1.703 6.806 1.00 49.91 266 SER A CA 1
ATOM 2128 C C . SER A 1 266 ? 18.465 1.645 5.544 1.00 49.91 266 SER A C 1
ATOM 2130 O O . SER A 1 266 ? 17.467 0.924 5.505 1.00 49.91 266 SER A O 1
ATOM 2132 N N . LYS A 1 267 ? 18.820 2.447 4.530 1.00 50.81 267 LYS A N 1
ATOM 2133 C CA . LYS A 1 267 ? 18.120 2.466 3.244 1.00 50.81 267 LYS A CA 1
ATOM 2134 C C . LYS A 1 267 ? 18.066 1.028 2.726 1.00 50.81 267 LYS A C 1
ATOM 2136 O O . LYS A 1 267 ? 19.096 0.482 2.343 1.00 50.81 267 LYS A O 1
ATOM 2141 N N . GLY A 1 268 ? 16.878 0.424 2.732 1.00 55.91 268 GLY A N 1
ATOM 2142 C CA . GLY A 1 268 ? 16.631 -0.846 2.054 1.00 55.91 268 GLY A CA 1
ATOM 2143 C C . GLY A 1 268 ? 16.363 -2.083 2.914 1.00 55.91 268 GLY A C 1
ATOM 2144 O O . GLY A 1 268 ? 16.417 -3.177 2.360 1.00 55.91 268 GLY A O 1
ATOM 2145 N N . LYS A 1 269 ? 16.050 -1.973 4.212 1.00 70.62 269 LYS A N 1
ATOM 2146 C CA . LYS A 1 269 ? 15.499 -3.119 4.974 1.00 70.62 269 LYS A CA 1
ATOM 2147 C C . LYS A 1 269 ? 14.006 -2.984 5.235 1.00 70.62 269 LYS A C 1
ATOM 2149 O O . LYS A 1 269 ? 13.253 -3.912 4.946 1.00 70.62 269 LYS A O 1
ATOM 2154 N N . ASP A 1 270 ? 13.598 -1.818 5.709 1.00 84.38 270 ASP A N 1
ATOM 2155 C CA . ASP A 1 270 ? 12.260 -1.612 6.247 1.00 84.38 270 ASP A CA 1
ATOM 2156 C C . ASP A 1 270 ? 11.234 -1.292 5.165 1.00 84.38 270 ASP A C 1
ATOM 2158 O O . ASP A 1 270 ? 11.466 -0.464 4.279 1.00 84.38 270 ASP A O 1
ATOM 2162 N N . THR A 1 271 ? 10.089 -1.961 5.261 1.00 89.50 271 THR A N 1
ATOM 2163 C CA . THR A 1 271 ? 8.850 -1.542 4.611 1.00 89.50 271 THR A CA 1
ATOM 2164 C C . THR A 1 271 ? 7.945 -0.974 5.686 1.00 89.50 271 THR A C 1
ATOM 2166 O O . THR A 1 271 ? 7.751 -1.615 6.718 1.00 89.50 271 THR A O 1
ATOM 2169 N N . VAL A 1 272 ? 7.395 0.205 5.427 1.00 90.06 272 VAL A N 1
ATOM 2170 C CA . VAL A 1 272 ? 6.407 0.837 6.299 1.00 90.06 272 VAL A CA 1
ATOM 2171 C C . VAL A 1 272 ? 5.040 0.679 5.657 1.00 90.06 272 VAL A C 1
ATOM 2173 O O . VAL A 1 272 ? 4.869 1.033 4.491 1.00 90.06 272 VAL A O 1
ATOM 2176 N N . GLU A 1 273 ? 4.096 0.141 6.414 1.00 91.44 273 GLU A N 1
ATOM 2177 C CA . GLU A 1 273 ? 2.681 0.085 6.069 1.00 91.44 273 GLU A CA 1
ATOM 2178 C C . GLU A 1 273 ? 1.948 1.130 6.912 1.00 91.44 273 GLU A C 1
ATOM 2180 O O . GLU A 1 273 ? 2.115 1.185 8.130 1.00 91.44 273 GLU A O 1
ATOM 2185 N N . THR A 1 274 ? 1.151 1.967 6.260 1.00 90.38 274 THR A N 1
ATOM 2186 C CA . THR A 1 274 ? 0.296 2.961 6.895 1.00 90.38 274 THR A CA 1
ATOM 2187 C C . THR A 1 274 ? -1.141 2.701 6.487 1.00 90.38 274 THR A C 1
ATOM 2189 O O . THR A 1 274 ? -1.462 2.682 5.30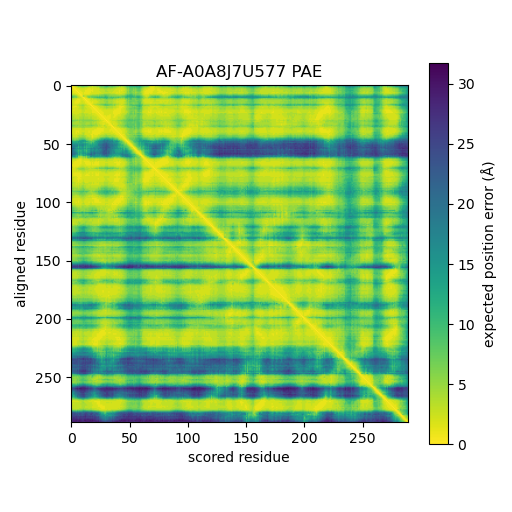2 1.00 90.38 274 THR A O 1
ATOM 2192 N N . ALA A 1 275 ? -2.017 2.553 7.472 1.00 91.06 275 ALA A N 1
ATOM 2193 C CA . ALA A 1 275 ? -3.450 2.434 7.276 1.00 91.06 275 ALA A CA 1
ATOM 2194 C C . ALA A 1 275 ? -4.154 3.660 7.848 1.00 91.06 275 ALA A C 1
ATOM 2196 O O . ALA A 1 275 ? -3.898 4.048 8.985 1.00 91.06 275 ALA A O 1
ATOM 2197 N N . THR A 1 276 ? -5.045 4.270 7.074 1.00 89.38 276 THR A N 1
ATOM 2198 C CA . THR A 1 276 ? -5.918 5.361 7.512 1.00 89.38 276 THR A CA 1
ATOM 2199 C C . THR A 1 276 ? -7.366 4.932 7.359 1.00 89.38 276 THR A C 1
ATOM 2201 O O . THR A 1 276 ? -7.830 4.707 6.245 1.00 89.38 276 THR A O 1
ATOM 2204 N N . PHE A 1 277 ? -8.084 4.860 8.469 1.00 88.94 277 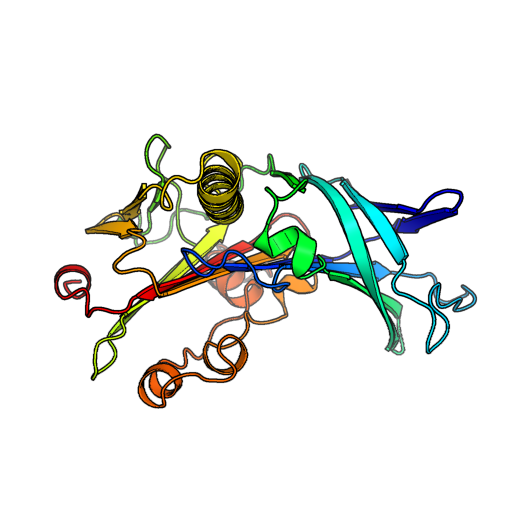PHE A N 1
ATOM 2205 C CA . PHE A 1 277 ? -9.500 4.535 8.523 1.00 88.94 277 PHE A CA 1
ATOM 2206 C C . PHE A 1 277 ? -10.295 5.798 8.825 1.00 88.94 277 PHE A C 1
ATOM 2208 O O . PHE A 1 277 ? -10.004 6.506 9.792 1.00 88.94 277 PHE A O 1
ATOM 2215 N N . VAL A 1 278 ? -11.283 6.083 7.985 1.00 85.81 278 VAL A N 1
ATOM 2216 C CA . VAL A 1 278 ? -12.237 7.178 8.159 1.00 85.81 278 VAL A CA 1
ATOM 2217 C C . VAL A 1 278 ? -13.565 6.568 8.572 1.00 85.81 278 VAL A C 1
ATOM 2219 O O . VAL A 1 278 ? -14.099 5.723 7.859 1.00 85.81 278 VAL A O 1
ATOM 2222 N N . PHE A 1 279 ? -14.088 6.986 9.717 1.00 84.69 279 PHE A N 1
ATOM 2223 C CA . PHE A 1 279 ? -15.345 6.508 10.277 1.00 84.69 279 PHE A CA 1
ATOM 2224 C C . PHE A 1 279 ? -16.428 7.580 10.181 1.00 84.69 279 PHE A C 1
ATOM 2226 O O . PHE A 1 279 ? -16.136 8.761 10.358 1.00 84.69 279 PHE A O 1
ATOM 2233 N N . ARG A 1 280 ? -17.679 7.156 9.969 1.00 76.94 280 ARG A N 1
ATOM 2234 C CA . ARG A 1 280 ? -18.883 8.004 9.900 1.00 76.94 280 ARG A CA 1
ATOM 2235 C C . ARG A 1 280 ? -19.373 8.512 11.254 1.00 76.94 280 ARG A C 1
ATOM 2237 O O . ARG A 1 280 ? -20.151 9.462 11.284 1.00 76.94 280 ARG A O 1
ATOM 2244 N N . GLU A 1 281 ? -18.993 7.845 12.342 1.00 69.62 281 GLU A N 1
ATOM 2245 C CA . GLU A 1 281 ? -19.404 8.184 13.707 1.00 69.62 281 GLU A CA 1
ATOM 2246 C C . GLU A 1 281 ? -18.201 8.578 14.572 1.00 69.62 281 GLU A C 1
ATOM 2248 O O . GLU A 1 281 ? -17.085 8.089 14.376 1.00 69.62 281 GLU A O 1
ATOM 2253 N N . VAL A 1 282 ? -18.443 9.447 15.566 1.00 60.78 282 VAL A N 1
ATOM 2254 C CA . VAL A 1 282 ? -17.429 9.769 16.575 1.00 60.78 282 VAL A CA 1
ATOM 2255 C C . VAL A 1 282 ? -17.285 8.574 17.502 1.00 60.78 282 VAL A C 1
ATOM 2257 O O . VAL A 1 282 ? -18.156 8.325 18.339 1.00 60.78 282 VAL A O 1
ATOM 2260 N N . TYR A 1 283 ? -16.153 7.889 17.422 1.00 58.16 283 TYR A N 1
ATOM 2261 C CA . TYR A 1 283 ? -15.787 6.883 18.410 1.00 58.16 283 TYR A CA 1
ATOM 2262 C C . TYR A 1 283 ? -15.368 7.577 19.716 1.00 58.16 283 TYR A C 1
ATOM 2264 O O . TYR A 1 283 ? -14.196 7.882 19.947 1.00 58.16 283 TYR A O 1
ATOM 2272 N N . ARG A 1 284 ? -16.349 7.859 20.584 1.00 52.22 284 ARG A N 1
ATOM 2273 C CA . ARG A 1 284 ? -16.123 8.531 21.878 1.00 52.22 284 ARG A CA 1
ATOM 2274 C C . ARG A 1 284 ? -15.257 7.705 22.832 1.00 52.22 284 ARG A C 1
ATOM 2276 O O . ARG A 1 284 ? -14.511 8.290 23.610 1.00 52.22 284 ARG A O 1
ATOM 2283 N N . ASP A 1 285 ? -15.283 6.382 22.697 1.00 51.12 285 ASP A N 1
ATOM 2284 C CA . ASP A 1 285 ? -14.517 5.464 23.547 1.00 51.12 285 ASP A CA 1
ATOM 2285 C C . ASP A 1 285 ? -13.039 5.343 23.136 1.00 51.12 285 ASP A C 1
ATOM 2287 O O . ASP A 1 285 ? -12.227 4.826 23.898 1.00 51.12 285 ASP A O 1
ATOM 2291 N N . LEU A 1 286 ? -12.653 5.864 21.963 1.00 53.06 286 LEU A N 1
ATOM 2292 C CA . LEU A 1 286 ? -11.251 5.892 21.525 1.00 53.06 286 LEU A CA 1
ATOM 2293 C C . LEU A 1 286 ? -10.491 7.131 22.034 1.00 53.06 286 LEU A C 1
ATOM 2295 O O . LEU A 1 286 ? -9.271 7.190 21.916 1.00 53.06 286 LEU A O 1
ATOM 2299 N N . ALA A 1 287 ? -11.191 8.115 22.610 1.00 44.56 287 ALA A N 1
ATOM 2300 C CA . ALA A 1 287 ? -10.622 9.391 23.052 1.00 44.56 287 ALA A CA 1
ATOM 2301 C C . ALA A 1 287 ? -10.074 9.392 24.494 1.00 44.56 287 ALA A C 1
ATOM 2303 O O . ALA A 1 287 ? -9.688 10.451 24.984 1.00 44.56 287 ALA A O 1
ATOM 2304 N N . MET A 1 288 ? -10.062 8.251 25.192 1.00 35.25 288 MET A N 1
ATOM 2305 C CA . MET A 1 288 ? -9.539 8.156 26.560 1.00 35.25 288 MET A CA 1
ATOM 2306 C C . MET A 1 288 ? -8.122 7.573 26.585 1.00 35.25 288 MET A C 1
ATOM 2308 O O . MET A 1 288 ? -7.935 6.417 26.958 1.00 35.25 288 MET A O 1
ATOM 2312 N N . VAL A 1 289 ? -7.138 8.393 26.207 1.00 36.72 289 VAL A N 1
ATOM 2313 C CA . VAL A 1 289 ? -5.748 8.317 26.698 1.00 36.72 289 VAL A CA 1
ATOM 2314 C C . VAL A 1 289 ? -5.261 9.735 26.956 1.00 36.72 289 VAL A C 1
ATOM 2316 O O . VAL A 1 289 ? -5.347 10.555 26.013 1.00 36.72 289 VAL A O 1
#

Solvent-accessible surface area (backbone atoms only — not comparable to full-atom values): 15782 Å² total; per-residue (Å²): 106,72,31,31,34,40,40,40,37,97,94,46,75,50,77,39,79,40,38,62,17,35,35,42,39,35,40,37,27,70,99,49,40,31,63,36,38,38,37,40,37,39,36,32,60,47,64,84,83,58,80,89,73,68,96,64,60,91,88,59,78,68,50,58,22,34,40,38,38,40,37,66,54,33,46,36,37,35,48,73,28,22,48,68,49,78,46,80,49,76,60,100,87,50,32,36,36,43,35,35,31,32,39,50,38,74,51,40,56,65,41,53,73,65,59,45,82,43,42,71,39,86,58,70,75,65,89,54,98,64,59,68,71,41,29,34,24,46,74,97,44,74,77,44,58,48,67,44,80,47,78,47,75,40,96,80,35,36,20,38,40,37,43,28,28,52,44,28,68,77,60,42,68,65,58,52,52,48,52,31,46,29,46,23,52,70,71,71,42,76,52,64,60,50,44,40,38,42,59,91,49,72,46,72,52,34,56,91,41,40,54,37,41,37,37,38,38,27,22,37,62,40,20,72,49,54,76,79,44,56,54,73,73,31,90,78,50,54,74,63,52,49,69,62,61,67,92,68,69,24,54,46,52,44,46,46,74,53,42,86,77,92,53,77,62,68,88,70,77,65,38,41,33,36,42,38,39,34,25,62,48,61,60,72,84,76,68,80,123

Sequence (289 aa):
MAITAEFRVADDTFTFQNIPGYRISFCMTPGQSYQGHYYVYLVDRIEAQSTITSPIAPGTKMRRGTLDIVGNQRSYTFKDIDLYSVETIINYRERMRLVCFKYDDQLTSRHALPAQLKNSADNQPELGPLNDDYNFKLEGTLPKRLLAYQLMNGSYFSTVMRLATLRDESNSLLERIIEANDQEVVSQDPFRPFTISLSSNTVDLDPRTLEHAFIDESFGLFLDYPSPTLTTLTENAHPAQAALQVPYYSHRDLLSFVGARGLPPSKGKDTVETATFVFREVYRDLAMV

Nearest PDB structures (foldseek):
  7aef-assembly1_q  TM=6.040E-01  e=2.725E-02  Algoriphagus machipongonensis
  6tba-assembly1_5A  TM=5.181E-01  e=2.837E-01  Rhodobacter capsulatus SB 1003
  6tsv-assembly1_B  TM=5.398E-01  e=7.990E-01  Rhodobacter capsulatus DE442
  8rk3-assembly1_g  TM=3.175E-01  e=9.036E-02  Pseudomonas phage JBD30
  8bcu-assembly1_H  TM=4.606E-01  e=2.018E+00  Escherichia phage T5

Organism: NCBI:txid442870

pLDDT: mean 79.34, std 14.4, range [35.25, 97.62]

Radius of gyration: 19.24 Å; Cα contacts (8 Å, |Δi|>4): 644; chains: 1; bounding box: 46×35×53 Å